Protein AF-A0AAD5Q7Q0-F1 (afdb_monomer_lite)

Secondary structure (DSSP, 8-state):
--SS----SSSSSSSSTT----TTTTSSSSSTT-------------------------PPPP---------------------------HHHHHHHHHHHHHHHHHHHHHHHHHHHHHHHHHHHHHHHHHHHHHHHHHHHHHHHHHHHHHHHHHHHHH-S-HHHHHHHHHHHHHHHHHHHHHHHHHHHTTS---------SSHHHHHHHHHHHHHHHHHHS-HHHHHHT-

Organism: Pythium insidiosum (NCBI:txid114742)

Radius of gyration: 41.26 Å; chains: 1; bounding box: 94×61×114 Å

Sequence (230 aa):
MDPFGDGASGEMDADLSNFQPQAEASSFNNDFYEVESSETQQASYDYGAPAEEPAAAAYEAPVSYEQAPAPSYAAPEPVVSMPAVEEENELTKFMRQYEAEIAQKAQEQEKVGVECKEKAKKDMDQFQTERSRKKESKQQANRVQEQATLEKLAADLESENPWERVVSLVDLEMNRKQKLAALNNKKDSKNKEPEPTKNSKKEDEEDLSRMRQLFVQLKAEPLEKTRAAA

InterPro domains:
  IPR000996 Clathrin light chain [PF01086] (21-179)
  IPR000996 Clathrin light chain [PTHR10639] (17-225)

Structure (mmCIF, N/CA/C/O backbone):
data_AF-A0AAD5Q7Q0-F1
#
_entry.id   AF-A0AAD5Q7Q0-F1
#
loop_
_atom_site.group_PDB
_atom_site.id
_atom_site.type_symbol
_atom_site.label_atom_id
_atom_site.label_alt_id
_atom_site.label_comp_id
_atom_site.label_asym_id
_atom_site.label_entity_id
_atom_site.label_seq_id
_atom_site.pdbx_PDB_ins_code
_atom_site.Cartn_x
_atom_site.Cartn_y
_atom_site.Cartn_z
_atom_site.occupancy
_atom_site.B_iso_or_equiv
_atom_site.auth_seq_id
_atom_site.auth_comp_id
_atom_site.auth_asym_id
_atom_site.auth_atom_id
_atom_site.pdbx_PDB_model_num
ATOM 1 N N . MET A 1 1 ? 8.816 -5.545 71.646 1.00 49.66 1 MET A N 1
ATOM 2 C CA . MET A 1 1 ? 9.739 -6.295 70.777 1.00 49.66 1 MET A CA 1
ATOM 3 C C . MET A 1 1 ? 8.865 -7.004 69.762 1.00 49.66 1 MET A C 1
ATOM 5 O O . MET A 1 1 ? 8.271 -8.019 70.097 1.00 49.66 1 MET A O 1
ATOM 9 N N . ASP A 1 2 ? 8.649 -6.365 68.617 1.00 58.97 2 ASP A N 1
ATOM 10 C CA . ASP A 1 2 ? 7.821 -6.882 67.525 1.00 58.97 2 ASP A CA 1
ATOM 11 C C . ASP A 1 2 ? 8.746 -7.605 66.526 1.00 58.97 2 ASP A C 1
ATOM 13 O O . ASP A 1 2 ? 9.751 -7.009 66.127 1.00 58.97 2 ASP A O 1
ATOM 17 N N . PRO A 1 3 ? 8.503 -8.887 66.191 1.00 65.00 3 PRO A N 1
ATOM 18 C CA . PRO A 1 3 ? 9.367 -9.667 65.310 1.00 65.00 3 PRO A CA 1
ATOM 19 C C . PRO A 1 3 ? 9.162 -9.409 63.806 1.00 65.00 3 PRO A C 1
ATOM 21 O O . PRO A 1 3 ? 9.839 -10.058 63.012 1.00 65.00 3 PRO A O 1
ATOM 24 N N . PHE A 1 4 ? 8.297 -8.477 63.390 1.00 55.62 4 PHE A N 1
ATOM 25 C CA . PHE A 1 4 ? 8.119 -8.121 61.972 1.00 55.62 4 PHE A CA 1
ATOM 26 C C . PHE A 1 4 ? 8.569 -6.691 61.677 1.00 55.62 4 PHE A C 1
ATOM 28 O O . PHE A 1 4 ? 7.820 -5.860 61.170 1.00 55.62 4 PHE A O 1
ATOM 35 N N . GLY A 1 5 ? 9.830 -6.430 62.024 1.00 44.25 5 GLY A N 1
ATOM 36 C CA . GLY A 1 5 ? 10.519 -5.180 61.743 1.00 44.25 5 GLY A CA 1
ATOM 37 C C . GLY A 1 5 ? 10.390 -4.737 60.286 1.00 44.25 5 GLY A C 1
ATOM 38 O O . GLY A 1 5 ? 10.693 -5.486 59.360 1.00 44.25 5 GLY A O 1
ATOM 39 N N . ASP A 1 6 ? 9.931 -3.498 60.141 1.00 52.53 6 ASP A N 1
ATOM 40 C CA . ASP A 1 6 ? 10.561 -2.426 59.370 1.00 52.53 6 ASP A CA 1
ATOM 41 C C . ASP A 1 6 ? 11.654 -2.898 58.395 1.00 52.53 6 ASP A C 1
ATOM 43 O O . ASP A 1 6 ? 12.832 -3.034 58.734 1.00 52.53 6 ASP A O 1
ATOM 47 N N . GLY A 1 7 ? 11.227 -3.191 57.170 1.00 45.91 7 GLY A N 1
ATOM 48 C CA . GLY A 1 7 ? 12.076 -3.625 56.076 1.00 45.91 7 GLY A CA 1
ATOM 49 C C . GLY A 1 7 ? 11.517 -3.117 54.757 1.00 45.91 7 GLY A C 1
ATOM 50 O O . GLY A 1 7 ? 10.672 -3.761 54.149 1.00 45.91 7 GLY A O 1
ATOM 51 N N . ALA A 1 8 ? 12.022 -1.960 54.332 1.00 46.09 8 ALA A N 1
ATOM 52 C CA . ALA A 1 8 ? 12.065 -1.504 52.944 1.00 46.09 8 ALA A CA 1
ATOM 53 C C . ALA A 1 8 ? 10.720 -1.428 52.190 1.00 46.09 8 ALA A C 1
ATOM 55 O O . ALA A 1 8 ? 10.473 -2.137 51.217 1.00 46.09 8 ALA A O 1
ATOM 56 N N . SER A 1 9 ? 9.900 -0.438 52.543 1.00 51.38 9 SER A N 1
ATOM 57 C CA . SER A 1 9 ? 9.063 0.229 51.544 1.00 51.38 9 SER A CA 1
ATOM 58 C C . SER A 1 9 ? 9.975 1.006 50.582 1.00 51.38 9 SER A C 1
ATOM 60 O O . SER A 1 9 ? 10.509 2.045 50.976 1.00 51.38 9 SER A O 1
ATOM 62 N N . GLY A 1 10 ? 10.187 0.538 49.346 1.00 47.97 10 GLY A N 1
ATOM 63 C CA . GLY A 1 10 ? 10.818 1.421 48.357 1.00 47.97 10 GLY A CA 1
ATOM 64 C C . GLY A 1 10 ? 11.321 0.881 47.021 1.00 47.97 10 GLY A C 1
ATOM 65 O O . GLY A 1 10 ? 11.704 1.714 46.209 1.00 47.97 10 GLY A O 1
ATOM 66 N N . GLU A 1 11 ? 11.354 -0.427 46.738 1.00 46.16 11 GLU A N 1
ATOM 67 C CA . GLU A 1 11 ? 12.119 -0.869 45.552 1.00 46.16 11 GLU A CA 1
ATOM 68 C C . GLU A 1 11 ? 11.600 -2.134 44.843 1.00 46.16 11 GLU A C 1
ATOM 70 O O . GLU A 1 11 ? 12.384 -2.967 44.403 1.00 46.16 11 GLU A O 1
ATOM 75 N N . MET A 1 12 ? 10.278 -2.305 44.704 1.00 48.28 12 MET A N 1
ATOM 76 C CA . MET A 1 12 ? 9.716 -3.376 43.850 1.00 48.28 12 MET A CA 1
ATOM 77 C C . MET A 1 12 ? 8.667 -2.924 42.819 1.00 48.28 12 MET A C 1
ATOM 79 O O . MET A 1 12 ? 8.168 -3.757 42.070 1.00 48.28 12 MET A O 1
ATOM 83 N N . ASP A 1 13 ? 8.376 -1.624 42.697 1.00 45.28 13 ASP A N 1
ATOM 84 C CA . ASP A 1 13 ? 7.404 -1.120 41.705 1.00 45.28 13 ASP A CA 1
ATOM 85 C C . ASP A 1 13 ? 8.035 -0.676 40.369 1.00 45.28 13 ASP A C 1
ATOM 87 O O . ASP A 1 13 ? 7.328 -0.300 39.435 1.00 45.28 13 ASP A O 1
ATOM 91 N N . ALA A 1 14 ? 9.365 -0.727 40.232 1.00 46.91 14 ALA A N 1
ATOM 92 C CA . ALA A 1 14 ? 10.049 -0.195 39.049 1.00 46.91 14 ALA A CA 1
ATOM 93 C C . ALA A 1 14 ? 10.125 -1.165 37.851 1.00 46.91 14 ALA A C 1
ATOM 95 O O . ALA A 1 14 ? 10.360 -0.705 36.735 1.00 46.91 14 ALA A O 1
ATOM 96 N N . ASP A 1 15 ? 9.899 -2.472 38.036 1.00 43.38 15 ASP A N 1
ATOM 97 C CA . ASP A 1 15 ? 10.195 -3.475 36.991 1.00 43.38 15 ASP A CA 1
ATOM 98 C C . ASP A 1 15 ? 8.955 -4.064 36.285 1.00 43.38 15 ASP A C 1
ATOM 100 O O . ASP A 1 15 ? 9.068 -4.871 35.366 1.00 43.38 15 ASP A O 1
ATOM 104 N N . LEU A 1 16 ? 7.742 -3.630 36.653 1.00 46.12 16 LEU A N 1
ATOM 105 C CA . LEU A 1 16 ? 6.501 -4.035 35.964 1.00 46.12 16 LEU A CA 1
ATOM 106 C C . LEU A 1 16 ? 6.081 -3.068 34.842 1.00 46.12 16 LEU A C 1
ATOM 108 O O . LEU A 1 16 ? 5.262 -3.425 33.997 1.00 46.12 16 LEU A O 1
ATOM 112 N N . SER A 1 17 ? 6.676 -1.872 34.781 1.00 50.94 17 SER A N 1
ATOM 113 C CA . SER A 1 17 ? 6.420 -0.872 33.727 1.00 50.94 17 SER A CA 1
ATOM 114 C C . SER A 1 17 ? 7.315 -1.023 32.490 1.00 50.94 17 SER A C 1
ATOM 116 O O . SER A 1 17 ? 7.117 -0.315 31.505 1.00 50.94 17 SER A O 1
ATOM 118 N N . ASN A 1 18 ? 8.280 -1.951 32.504 1.00 44.12 18 ASN A N 1
ATOM 119 C CA . ASN A 1 18 ? 9.174 -2.204 31.368 1.00 44.12 18 ASN A CA 1
ATOM 120 C C . ASN A 1 18 ? 8.722 -3.383 30.481 1.00 44.12 18 ASN A C 1
ATOM 122 O O . ASN A 1 18 ? 9.418 -3.758 29.537 1.00 44.12 18 ASN A O 1
ATOM 126 N N . PHE A 1 19 ? 7.534 -3.953 30.723 1.00 41.75 19 PHE A N 1
ATOM 127 C CA . PHE A 1 19 ? 6.911 -4.893 29.788 1.00 41.75 19 PHE A CA 1
ATOM 128 C C . PHE A 1 19 ? 6.240 -4.126 28.641 1.00 41.75 19 PHE A C 1
ATOM 130 O O . PHE A 1 19 ? 5.021 -4.054 28.497 1.00 41.75 19 PHE A O 1
ATOM 137 N N . GLN A 1 20 ? 7.076 -3.500 27.821 1.00 51.19 20 GLN A N 1
ATOM 138 C CA . GLN A 1 20 ? 6.680 -2.929 26.548 1.00 51.19 20 GLN A CA 1
ATOM 139 C C . GLN A 1 20 ? 6.387 -4.106 25.600 1.00 51.19 20 GLN A C 1
ATOM 141 O O . GLN A 1 20 ? 7.288 -4.921 25.380 1.00 51.19 20 GLN A O 1
ATOM 146 N N . PRO A 1 21 ? 5.175 -4.259 25.030 1.00 45.47 21 PRO A N 1
ATOM 147 C CA . PRO A 1 21 ? 4.955 -5.299 24.036 1.00 45.47 21 PRO A CA 1
ATOM 148 C C . PRO A 1 21 ? 5.892 -5.012 22.864 1.00 45.47 21 PRO A C 1
ATOM 150 O O . PRO A 1 21 ? 5.770 -3.980 22.199 1.00 45.47 21 PRO A O 1
ATOM 153 N N . GLN A 1 22 ? 6.875 -5.891 22.647 1.00 36.28 22 GLN A N 1
ATOM 154 C CA . GLN A 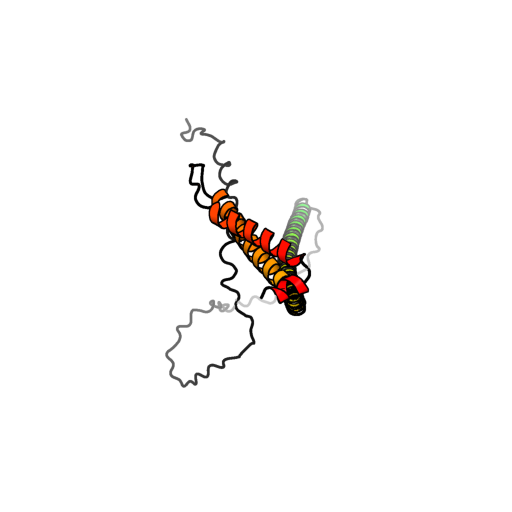1 22 ? 7.786 -5.786 21.516 1.00 36.28 22 GLN A CA 1
ATOM 155 C C . GLN A 1 22 ? 6.948 -5.663 20.241 1.00 36.28 22 GLN A C 1
ATOM 157 O O . GLN A 1 22 ? 6.238 -6.588 19.845 1.00 36.28 22 GLN A O 1
ATOM 162 N N . ALA A 1 23 ? 7.054 -4.513 19.581 1.00 45.47 23 ALA A N 1
ATOM 163 C CA . ALA A 1 23 ? 6.367 -4.181 18.337 1.00 45.47 23 ALA A CA 1
ATOM 164 C C . ALA A 1 23 ? 6.854 -5.009 17.123 1.00 45.47 23 ALA A C 1
ATOM 166 O O . ALA A 1 23 ? 6.694 -4.586 15.981 1.00 45.47 23 ALA A O 1
ATOM 167 N N . GLU A 1 24 ? 7.448 -6.184 17.343 1.00 42.41 24 GLU A N 1
ATOM 168 C CA . GLU A 1 24 ? 8.038 -7.031 16.302 1.00 42.41 24 GLU A CA 1
ATOM 169 C C . GLU A 1 24 ? 7.129 -8.192 15.860 1.00 42.41 24 GLU A C 1
ATOM 171 O O . GLU A 1 24 ? 7.414 -8.848 14.860 1.00 42.41 24 GLU A O 1
ATOM 176 N N . ALA A 1 25 ? 5.978 -8.404 16.508 1.00 44.97 25 ALA A N 1
ATOM 177 C CA . ALA A 1 25 ? 5.013 -9.425 16.077 1.00 44.97 25 ALA A CA 1
ATOM 178 C C . ALA A 1 25 ? 4.255 -9.060 14.780 1.00 44.97 25 ALA A C 1
ATOM 180 O O . ALA A 1 25 ? 3.604 -9.907 14.173 1.00 44.97 25 ALA A O 1
ATOM 181 N N . SER A 1 26 ? 4.339 -7.808 14.321 1.00 50.41 26 SER A N 1
ATOM 182 C CA . SER A 1 26 ? 3.615 -7.315 13.142 1.00 50.41 26 SER A CA 1
ATOM 183 C C . SER A 1 26 ? 4.349 -7.534 11.813 1.00 50.41 26 SER A C 1
ATOM 185 O O . SER A 1 26 ? 3.760 -7.296 10.760 1.00 50.41 26 SER A O 1
ATOM 187 N N . SER A 1 27 ? 5.605 -8.003 11.828 1.00 51.78 27 SER A N 1
ATOM 188 C CA . SER A 1 27 ? 6.417 -8.126 10.606 1.00 51.78 27 SER A CA 1
ATOM 189 C C . SER A 1 27 ? 6.599 -9.552 10.080 1.00 51.78 27 SER A C 1
ATOM 191 O O . SER A 1 27 ? 7.080 -9.693 8.960 1.00 51.78 27 SER A O 1
ATOM 193 N N . PHE A 1 28 ? 6.226 -10.602 10.828 1.00 46.88 28 PHE A N 1
ATOM 194 C CA . PHE A 1 28 ? 6.660 -11.957 10.459 1.00 46.88 28 PHE A CA 1
ATOM 195 C C . PHE A 1 28 ? 5.586 -12.991 10.092 1.00 46.88 28 PHE A C 1
ATOM 197 O O . PHE A 1 28 ? 5.990 -14.006 9.553 1.00 46.88 28 PHE A O 1
ATOM 204 N N . ASN A 1 29 ? 4.267 -12.814 10.298 1.00 45.84 29 ASN A N 1
ATOM 205 C CA . ASN A 1 29 ? 3.350 -13.959 10.064 1.00 45.84 29 ASN A CA 1
ATOM 206 C C . ASN A 1 29 ? 1.866 -13.682 9.729 1.00 45.84 29 ASN A C 1
ATOM 208 O O . ASN A 1 29 ? 1.026 -14.538 9.984 1.00 45.84 29 ASN A O 1
ATOM 212 N N . ASN A 1 30 ? 1.502 -12.551 9.114 1.00 48.69 30 ASN A N 1
ATOM 213 C CA . ASN A 1 30 ? 0.083 -12.290 8.784 1.00 48.69 30 ASN A CA 1
ATOM 214 C C . ASN A 1 30 ? -0.326 -12.513 7.316 1.00 48.69 30 ASN A C 1
ATOM 216 O O . ASN A 1 30 ? -1.483 -12.257 6.992 1.00 48.69 30 ASN A O 1
ATOM 220 N N . ASP A 1 31 ? 0.563 -13.039 6.467 1.00 48.44 31 ASP A N 1
ATOM 221 C CA . ASP A 1 31 ? 0.221 -13.473 5.096 1.00 48.44 31 ASP A CA 1
ATOM 222 C C . ASP A 1 31 ? -0.079 -14.989 5.004 1.00 48.44 31 ASP A C 1
ATOM 224 O O . ASP A 1 31 ? -0.471 -15.475 3.951 1.00 48.44 31 ASP A O 1
ATOM 228 N N . PHE A 1 32 ? 0.066 -15.760 6.094 1.00 48.09 32 PHE A N 1
ATOM 229 C CA . PHE A 1 32 ? -0.211 -17.210 6.094 1.00 48.09 32 PHE A CA 1
ATOM 230 C C . PHE A 1 32 ? -1.704 -17.555 6.280 1.00 48.09 32 PHE A C 1
ATOM 232 O O . PHE A 1 32 ? -2.119 -18.671 5.990 1.00 48.09 32 PHE A O 1
ATOM 239 N N . TYR A 1 33 ? -2.522 -16.602 6.738 1.00 43.28 33 TYR A N 1
ATOM 240 C CA . TYR A 1 33 ? -3.960 -16.786 6.985 1.00 43.28 33 TYR A CA 1
ATOM 241 C C . TYR A 1 33 ? -4.840 -15.857 6.124 1.00 43.28 33 TYR A C 1
ATOM 243 O O . TYR A 1 33 ? -5.906 -15.426 6.560 1.00 43.28 33 TYR A O 1
ATOM 251 N N . GLU A 1 34 ? -4.446 -15.554 4.880 1.00 49.50 34 GLU A N 1
ATOM 252 C CA . GLU A 1 34 ? -5.441 -15.173 3.861 1.00 49.50 34 GLU A CA 1
ATOM 253 C C . GLU A 1 34 ? -6.209 -16.451 3.465 1.00 49.50 34 GLU A C 1
ATOM 255 O O . GLU A 1 34 ? -5.925 -17.092 2.458 1.00 49.50 34 GLU A O 1
ATOM 260 N N . VAL A 1 35 ? -7.181 -16.858 4.294 1.00 46.09 35 VAL A N 1
ATOM 261 C CA . VAL A 1 35 ? -8.282 -17.700 3.811 1.00 46.09 35 VAL A CA 1
ATOM 262 C C . VAL A 1 35 ? -9.038 -16.838 2.812 1.00 46.09 35 VAL A C 1
ATOM 264 O O . VAL A 1 35 ? -9.745 -15.899 3.184 1.00 46.09 35 VAL A O 1
ATOM 267 N N . GLU A 1 36 ? -8.821 -17.126 1.531 1.00 39.69 36 GLU A N 1
ATOM 268 C CA . GLU A 1 36 ? -9.661 -16.650 0.447 1.00 39.69 36 GLU A CA 1
ATOM 269 C C . GLU A 1 36 ? -11.118 -16.886 0.845 1.00 39.69 36 GLU A C 1
ATOM 271 O O . GLU A 1 36 ? -11.577 -18.018 0.975 1.00 39.69 36 GLU A O 1
ATOM 276 N N . SER A 1 37 ? -11.857 -15.800 1.067 1.00 47.00 37 SER A N 1
ATOM 277 C CA . SER A 1 37 ? -13.316 -15.839 1.097 1.00 47.00 37 SER A CA 1
ATOM 278 C C . SER A 1 37 ? -13.807 -16.008 -0.339 1.00 47.00 37 SER A C 1
ATOM 280 O O . SER A 1 37 ? -14.378 -15.094 -0.928 1.00 47.00 37 SER A O 1
ATOM 282 N N . SER A 1 38 ? -13.508 -17.162 -0.931 1.00 37.44 38 SER A N 1
ATOM 283 C CA . SER A 1 38 ? -14.210 -17.660 -2.096 1.00 37.44 38 SER A CA 1
ATOM 284 C C . SER A 1 38 ? -15.437 -18.412 -1.589 1.00 37.44 38 SER A C 1
ATOM 286 O O . SER A 1 38 ? -15.348 -19.364 -0.826 1.00 37.44 38 SER A O 1
ATOM 288 N N . GLU A 1 39 ? -16.592 -17.873 -1.962 1.00 38.19 39 GLU A N 1
ATOM 289 C CA . GLU A 1 39 ? -17.802 -18.611 -2.307 1.00 38.19 39 GLU A CA 1
ATOM 290 C C . GLU A 1 39 ? -18.273 -19.700 -1.329 1.00 38.19 39 GLU A C 1
ATOM 292 O O . GLU A 1 39 ? -17.722 -20.791 -1.219 1.00 38.19 39 GLU A O 1
ATOM 297 N N . THR A 1 40 ? -19.392 -19.418 -0.664 1.00 44.78 40 THR A N 1
ATOM 298 C CA . THR A 1 40 ? -20.174 -20.355 0.144 1.00 44.78 40 THR A CA 1
ATOM 299 C C . THR A 1 40 ? -20.633 -21.560 -0.693 1.00 44.78 40 THR A C 1
ATOM 301 O O . THR A 1 40 ? -21.777 -21.628 -1.132 1.00 44.78 40 THR A O 1
ATOM 304 N N . GLN A 1 41 ? -19.758 -22.541 -0.903 1.00 38.38 41 GLN A N 1
ATOM 305 C CA . GLN A 1 41 ? -20.146 -23.878 -1.330 1.00 38.38 41 GLN A CA 1
ATOM 306 C C . GLN A 1 41 ? -20.595 -24.642 -0.088 1.00 38.38 41 GLN A C 1
ATOM 308 O O . GLN A 1 41 ? -19.798 -25.169 0.686 1.0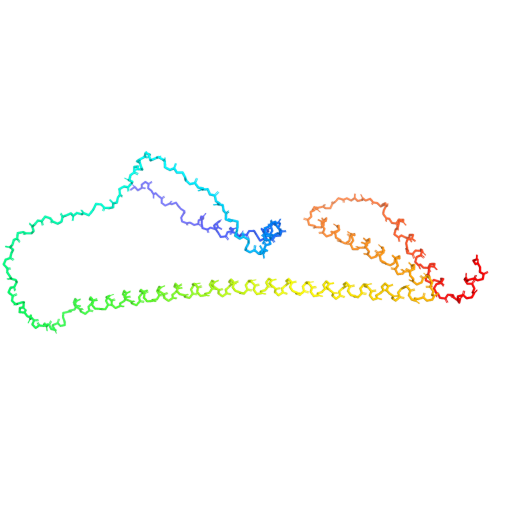0 38.38 41 GLN A O 1
ATOM 313 N N . GLN A 1 42 ? -21.911 -24.659 0.119 1.00 40.12 42 GLN A N 1
ATOM 314 C CA . GLN A 1 42 ? -22.577 -25.616 0.992 1.00 40.12 42 GLN A CA 1
ATOM 315 C C . GLN A 1 42 ? -22.253 -27.035 0.504 1.00 40.12 42 GLN A C 1
ATOM 317 O O . GLN A 1 42 ? -22.937 -27.582 -0.357 1.00 40.12 42 GLN A O 1
ATOM 322 N N . ALA A 1 43 ? -21.209 -27.644 1.059 1.00 35.97 43 ALA A N 1
ATOM 323 C CA . ALA A 1 43 ? -21.035 -29.085 1.011 1.00 35.97 43 ALA A CA 1
ATOM 324 C C . ALA A 1 43 ? -22.043 -29.702 1.992 1.00 35.97 43 ALA A C 1
ATOM 326 O O . ALA A 1 43 ? -21.835 -29.722 3.205 1.00 35.97 43 ALA A O 1
ATOM 327 N N . SER A 1 44 ? -23.183 -30.140 1.459 1.00 40.97 44 SER A N 1
ATOM 328 C CA . SER A 1 44 ? -24.149 -30.977 2.161 1.00 40.97 44 SER A CA 1
ATOM 329 C C . SER A 1 44 ? -23.540 -32.362 2.381 1.00 40.97 44 SER A C 1
ATOM 331 O O . SER A 1 44 ? -23.478 -33.174 1.456 1.00 40.97 44 SER A O 1
ATOM 333 N N . TYR A 1 45 ? -23.079 -32.634 3.597 1.00 35.97 45 TYR A N 1
ATOM 334 C CA . TYR A 1 45 ? -22.719 -33.987 4.002 1.00 35.97 45 TYR A CA 1
ATOM 335 C C . TYR A 1 45 ? -23.997 -34.730 4.390 1.00 35.97 45 TYR A C 1
ATOM 337 O O . TYR A 1 45 ? -24.553 -34.542 5.469 1.00 35.97 45 TYR A O 1
ATOM 345 N N . ASP A 1 46 ? -24.470 -35.529 3.441 1.00 43.88 46 ASP A N 1
ATOM 346 C CA . ASP A 1 46 ? -25.468 -36.574 3.610 1.00 43.88 46 ASP A CA 1
ATOM 347 C C . ASP A 1 46 ? -24.839 -37.734 4.399 1.00 43.88 46 ASP A C 1
ATOM 349 O O . ASP A 1 46 ? -23.955 -38.434 3.904 1.00 43.88 46 ASP A O 1
ATOM 353 N N . TYR A 1 47 ? -25.256 -37.900 5.654 1.00 36.91 47 TYR A N 1
ATOM 354 C CA . TYR A 1 47 ? -25.051 -39.133 6.411 1.00 36.91 47 TYR A CA 1
ATOM 355 C C . TYR A 1 47 ? -26.415 -39.582 6.930 1.00 36.91 47 TYR A C 1
ATOM 357 O O . TYR A 1 47 ? -26.890 -39.151 7.982 1.00 36.91 47 TYR A O 1
ATOM 365 N N . GLY A 1 48 ? -27.073 -40.420 6.130 1.00 36.19 48 GLY A N 1
ATOM 366 C CA . GLY A 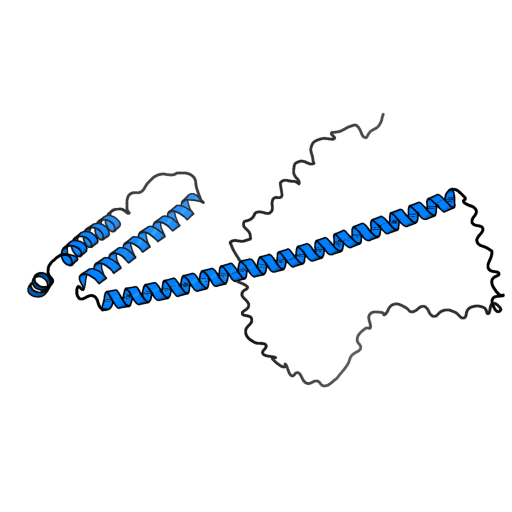1 48 ? -28.295 -41.113 6.503 1.00 36.19 48 GLY A CA 1
ATOM 367 C C . GLY A 1 48 ? -28.076 -42.030 7.709 1.00 36.19 48 GLY A C 1
ATOM 368 O O . GLY A 1 48 ? -27.183 -42.876 7.722 1.00 36.19 48 GLY A O 1
ATOM 369 N N . ALA A 1 49 ? -28.931 -41.857 8.715 1.00 41.44 49 ALA A N 1
ATOM 370 C CA . ALA A 1 49 ? -29.171 -42.819 9.786 1.00 41.44 49 ALA A CA 1
ATOM 371 C C . ALA A 1 49 ? -29.824 -44.110 9.224 1.00 41.44 49 ALA A C 1
ATOM 373 O O . ALA A 1 49 ? -30.432 -44.065 8.149 1.00 41.44 49 ALA A O 1
ATOM 374 N N . PRO A 1 50 ? -29.760 -45.250 9.945 1.00 42.25 50 PRO A N 1
ATOM 375 C CA . PRO A 1 50 ? -30.737 -45.441 11.020 1.00 42.25 50 PRO A CA 1
ATOM 376 C C . PRO A 1 50 ? -30.190 -46.091 12.311 1.00 42.25 50 PRO A C 1
ATOM 378 O O . PRO A 1 50 ? -29.438 -47.056 12.277 1.00 42.25 50 PRO A O 1
ATOM 381 N N . ALA A 1 51 ? -30.651 -45.525 13.431 1.00 47.06 51 ALA A N 1
ATOM 382 C CA . ALA A 1 51 ? -31.035 -46.136 14.710 1.00 47.06 51 ALA A CA 1
ATOM 383 C C . ALA A 1 51 ? -30.294 -47.383 15.244 1.00 47.06 51 ALA A C 1
ATOM 385 O O . ALA A 1 51 ? -30.517 -48.490 14.769 1.00 47.06 51 ALA A O 1
ATOM 386 N N . GLU A 1 52 ? -29.603 -47.213 16.377 1.00 42.50 52 GLU A N 1
ATOM 387 C CA . GLU A 1 52 ? -29.983 -47.859 17.648 1.00 42.50 52 GLU A CA 1
ATOM 388 C C . GLU A 1 52 ? -29.309 -47.135 18.831 1.00 42.50 52 GLU A C 1
ATOM 390 O O . GLU A 1 52 ? -28.096 -46.932 18.863 1.00 42.50 52 GLU A O 1
ATOM 395 N N . GLU A 1 53 ? -30.130 -46.673 19.775 1.00 51.41 53 GLU A N 1
ATOM 396 C CA . GLU A 1 53 ? -29.726 -45.962 20.990 1.00 51.41 53 GLU A CA 1
ATOM 397 C C . GLU A 1 53 ? -29.061 -46.905 22.006 1.00 51.41 53 GLU A C 1
ATOM 399 O O . GLU A 1 53 ? -29.549 -48.009 22.252 1.00 51.41 53 GLU A O 1
ATOM 404 N N . PRO A 1 54 ? -28.023 -46.424 22.708 1.00 42.78 54 PRO A N 1
ATOM 405 C CA . PRO A 1 54 ? -28.043 -46.568 24.159 1.00 42.78 54 PRO A CA 1
ATOM 406 C C . PRO A 1 54 ? -27.902 -45.211 24.861 1.00 42.78 54 PRO A C 1
ATOM 408 O O . PRO A 1 54 ? -26.869 -44.550 24.792 1.00 42.78 54 PRO A O 1
ATOM 411 N N . ALA A 1 55 ? -28.990 -44.838 25.540 1.00 43.28 55 ALA A N 1
ATOM 412 C CA . ALA A 1 55 ? -29.097 -43.978 26.719 1.00 43.28 55 ALA A CA 1
ATOM 413 C C . ALA A 1 55 ? -27.926 -43.010 26.985 1.00 43.28 55 ALA A C 1
ATOM 415 O O . ALA A 1 55 ? -26.953 -43.338 27.667 1.00 43.28 55 ALA A O 1
ATOM 416 N N . ALA A 1 56 ? -28.091 -41.765 26.537 1.00 42.31 56 ALA A N 1
ATOM 417 C CA . ALA A 1 56 ? -27.329 -40.646 27.065 1.00 42.31 56 ALA A CA 1
ATOM 418 C C . ALA A 1 56 ? -27.611 -40.508 28.571 1.00 42.31 56 ALA A C 1
ATOM 420 O O . ALA A 1 56 ? -28.752 -40.302 28.989 1.00 42.31 56 ALA A O 1
ATOM 421 N N . ALA A 1 57 ? -26.558 -40.609 29.383 1.00 45.97 57 ALA A N 1
ATOM 422 C CA . ALA A 1 57 ? -26.576 -40.144 30.758 1.00 45.97 57 ALA A CA 1
ATOM 423 C C . ALA A 1 57 ? -26.878 -38.639 30.738 1.00 45.97 57 ALA A C 1
ATOM 425 O O . ALA A 1 57 ? -26.035 -37.818 30.373 1.00 45.97 57 ALA A O 1
ATOM 426 N N . ALA A 1 58 ? -28.124 -38.308 31.068 1.00 44.31 58 ALA A N 1
ATOM 427 C CA . ALA A 1 58 ? -28.597 -36.955 31.270 1.00 44.31 58 ALA A CA 1
ATOM 428 C C . ALA A 1 58 ? -27.789 -36.324 32.410 1.00 44.31 58 ALA A C 1
ATOM 430 O O . ALA A 1 58 ? -27.987 -36.652 33.579 1.00 44.31 58 ALA A O 1
ATOM 431 N N . TYR A 1 59 ? -26.852 -35.445 32.061 1.00 52.06 59 TYR A N 1
ATOM 432 C CA . TYR A 1 59 ? -26.262 -34.532 33.029 1.00 52.06 59 TYR A CA 1
ATOM 433 C C . TYR A 1 59 ? -27.378 -33.623 33.548 1.00 52.06 59 TYR A C 1
ATOM 435 O O . TYR A 1 59 ? -28.151 -33.052 32.778 1.00 52.06 59 TYR A O 1
ATOM 443 N N . GLU A 1 60 ? -27.489 -33.594 34.868 1.00 50.22 60 GLU A N 1
ATOM 444 C CA . GLU A 1 60 ? -28.644 -33.144 35.629 1.00 50.22 60 GLU A CA 1
ATOM 445 C C . GLU A 1 60 ? -29.039 -31.693 35.316 1.00 50.22 60 GLU A C 1
ATOM 447 O O . GLU A 1 60 ? -28.254 -30.753 35.447 1.00 50.22 60 GLU A O 1
ATOM 452 N N . ALA A 1 61 ? -30.301 -31.519 34.919 1.00 53.81 61 ALA A N 1
ATOM 453 C CA . ALA A 1 61 ? -30.985 -30.236 34.960 1.00 53.81 61 ALA A CA 1
ATOM 454 C C . ALA A 1 61 ? -31.017 -29.713 36.412 1.00 53.81 61 ALA A C 1
ATOM 456 O O . ALA A 1 61 ? -31.087 -30.521 37.342 1.00 53.81 61 ALA A O 1
ATOM 457 N N . PRO A 1 62 ? -30.999 -28.385 36.641 1.00 59.16 62 PRO A N 1
ATOM 458 C CA . PRO A 1 62 ? -31.128 -27.839 37.984 1.00 59.16 62 PRO A CA 1
ATOM 459 C C . PRO A 1 62 ? -32.425 -28.350 38.612 1.00 59.16 62 PRO A C 1
ATOM 461 O O . PRO A 1 62 ? -33.512 -28.151 38.066 1.00 59.16 62 PRO A O 1
ATOM 464 N N . VAL A 1 63 ? -32.285 -29.030 39.749 1.00 54.41 63 VAL A N 1
ATOM 465 C CA . VAL A 1 63 ? -33.380 -29.493 40.601 1.00 54.41 63 VAL A CA 1
ATOM 466 C C . VAL A 1 63 ? -34.356 -28.338 40.820 1.00 54.41 63 VAL A C 1
ATOM 468 O O . VAL A 1 63 ? -34.060 -27.374 41.524 1.00 54.41 63 VAL A O 1
ATOM 471 N N . SER A 1 64 ? -35.516 -28.436 40.175 1.00 57.00 64 SER A N 1
ATOM 472 C CA . SER A 1 64 ? -36.692 -27.648 40.502 1.00 57.00 64 SER A CA 1
ATOM 473 C C . SER A 1 64 ? -37.198 -28.180 41.834 1.00 57.00 64 SER A C 1
ATOM 475 O O . SER A 1 64 ? -37.690 -29.303 41.924 1.00 57.00 64 SER A O 1
ATOM 477 N N . TYR A 1 65 ? -36.982 -27.415 42.897 1.00 54.25 65 TYR A N 1
ATOM 478 C CA . TYR A 1 65 ? -37.535 -27.719 44.207 1.00 54.25 65 TYR A CA 1
ATOM 479 C C . TYR A 1 65 ? -39.052 -27.584 44.092 1.00 54.25 65 TYR A C 1
ATOM 481 O O . TYR A 1 65 ? -39.580 -26.474 43.994 1.00 54.25 65 TYR A O 1
ATOM 489 N N . GLU A 1 66 ? -39.746 -28.720 44.072 1.00 53.62 66 GLU A N 1
ATOM 490 C CA . GLU A 1 66 ? -41.180 -28.760 44.298 1.00 53.62 66 GLU A CA 1
ATOM 491 C C . GLU A 1 66 ? -41.465 -28.085 45.639 1.00 53.62 66 GLU A C 1
ATOM 493 O O . GLU A 1 66 ? -41.013 -28.495 46.711 1.00 53.62 66 GLU A O 1
ATOM 498 N N . GLN A 1 67 ? -42.195 -26.985 45.548 1.00 55.81 67 GLN A N 1
ATOM 499 C CA . GLN A 1 67 ? -42.733 -26.265 46.677 1.00 55.81 67 GLN A CA 1
ATOM 500 C C . GLN A 1 67 ? -43.677 -27.209 47.430 1.00 55.81 67 GLN A C 1
ATOM 502 O O . GLN A 1 67 ? -44.744 -27.562 46.929 1.00 55.81 67 GLN A O 1
ATOM 507 N N . ALA A 1 68 ? -43.272 -27.637 48.630 1.00 59.34 68 ALA A N 1
ATOM 508 C CA . ALA A 1 68 ? -44.147 -28.349 49.556 1.00 59.34 68 ALA A CA 1
ATOM 509 C C . ALA A 1 68 ? -45.477 -27.580 49.702 1.00 59.34 68 ALA A C 1
ATOM 511 O O . ALA A 1 68 ? -45.452 -26.343 49.684 1.00 59.34 68 ALA A O 1
ATOM 512 N N . PRO A 1 69 ? -46.631 -28.264 49.849 1.00 53.28 69 PRO A N 1
ATOM 513 C CA . PRO A 1 69 ? -47.907 -27.584 50.017 1.00 53.28 69 PRO A CA 1
ATOM 514 C C . PRO A 1 69 ? -47.801 -26.652 51.223 1.00 53.28 69 PRO A C 1
ATOM 516 O O . PRO A 1 69 ? -47.621 -27.094 52.359 1.00 53.28 69 PRO A O 1
ATOM 519 N N . ALA A 1 70 ? -47.853 -25.349 50.950 1.00 59.09 70 ALA A N 1
ATOM 520 C CA . ALA A 1 70 ? -47.847 -24.338 51.987 1.00 59.09 70 ALA A CA 1
ATOM 521 C C . ALA A 1 70 ? -49.018 -24.624 52.945 1.00 59.09 70 ALA A C 1
ATOM 523 O O . ALA A 1 70 ? -50.119 -24.933 52.472 1.00 59.09 70 ALA A O 1
ATOM 524 N N . PRO A 1 71 ? -48.829 -24.532 54.275 1.00 52.69 71 PRO A N 1
ATOM 525 C CA . PRO A 1 71 ? -49.964 -24.505 55.182 1.00 52.69 71 PRO A CA 1
ATOM 526 C C . PRO A 1 71 ? -50.902 -23.389 54.720 1.00 52.69 71 PRO A C 1
ATOM 528 O O . PRO A 1 71 ? -50.468 -22.260 54.487 1.00 52.69 71 PRO A O 1
ATOM 531 N N . SER A 1 72 ? -52.176 -23.735 54.533 1.00 53.69 72 SER A N 1
ATOM 532 C CA . SER A 1 72 ? -53.246 -22.793 54.225 1.00 53.69 72 SER A CA 1
ATOM 533 C C . SER A 1 72 ? -53.325 -21.768 55.355 1.00 53.69 72 SER A C 1
ATOM 535 O O . SER A 1 72 ? -53.978 -21.982 56.374 1.00 53.69 72 SER A O 1
ATOM 537 N N . TYR A 1 73 ? -52.601 -20.665 55.194 1.00 53.22 73 TYR A N 1
ATOM 538 C CA . TYR A 1 73 ? -52.851 -19.455 55.945 1.00 53.22 73 TYR A CA 1
ATOM 539 C C . TYR A 1 73 ? -54.027 -18.759 55.278 1.00 53.22 73 TYR A C 1
ATOM 541 O O . TYR A 1 73 ? -54.060 -18.562 54.061 1.00 53.22 73 TYR A O 1
ATOM 549 N N . ALA A 1 74 ? -55.025 -18.482 56.107 1.00 56.12 74 ALA A N 1
ATOM 550 C CA . ALA A 1 74 ? -56.226 -17.751 55.767 1.00 56.12 74 ALA A CA 1
ATOM 551 C C . ALA A 1 74 ? -55.908 -16.476 54.970 1.00 56.12 74 ALA A C 1
ATOM 553 O O . ALA A 1 74 ? -54.838 -15.885 55.114 1.00 56.12 74 ALA A O 1
ATOM 554 N N . ALA A 1 75 ? -56.869 -16.091 54.129 1.00 58.69 75 ALA A N 1
ATOM 555 C CA . ALA A 1 75 ? -56.843 -14.913 53.273 1.00 58.69 75 ALA A CA 1
ATOM 556 C C . ALA A 1 75 ? -56.162 -13.704 53.948 1.00 58.69 75 ALA A C 1
ATOM 558 O O . ALA A 1 75 ? -56.497 -13.399 55.096 1.00 58.69 75 ALA A O 1
ATOM 559 N N . PRO A 1 76 ? -55.240 -13.002 53.263 1.00 53.88 76 PRO A N 1
ATOM 560 C CA . PRO A 1 76 ? -54.648 -11.800 53.820 1.00 53.88 76 PRO A CA 1
ATOM 561 C C . PRO A 1 76 ? -55.750 -10.751 53.973 1.00 53.88 76 PRO A C 1
ATOM 563 O O . PRO A 1 76 ? -56.392 -10.350 53.000 1.00 53.88 76 PRO A O 1
ATOM 566 N N . GLU A 1 77 ? -55.986 -10.336 55.214 1.00 60.94 77 GLU A N 1
ATOM 567 C CA . GLU A 1 77 ? -56.775 -9.149 55.517 1.00 60.94 77 GLU A CA 1
ATOM 568 C C . GLU A 1 77 ? -56.231 -7.944 54.728 1.00 60.94 77 GLU A C 1
ATOM 570 O O . GLU A 1 77 ? -55.029 -7.892 54.435 1.00 60.94 77 GLU A O 1
ATOM 575 N N . PRO A 1 78 ? -57.091 -6.981 54.344 1.00 56.31 78 PRO A N 1
ATOM 576 C CA . PRO A 1 78 ? -56.659 -5.815 53.590 1.00 56.31 78 PRO A CA 1
ATOM 577 C C . PRO A 1 78 ? -55.572 -5.091 54.380 1.00 56.31 78 PRO A C 1
ATOM 579 O O . PRO A 1 78 ? -55.827 -4.560 55.461 1.00 56.31 78 PRO A O 1
ATOM 582 N N . VAL A 1 79 ? -54.353 -5.086 53.835 1.00 54.81 79 VAL A N 1
ATOM 583 C CA . VAL A 1 79 ? -53.239 -4.313 54.375 1.00 54.81 79 VAL A CA 1
ATOM 584 C C . VAL A 1 79 ? -53.689 -2.862 54.464 1.00 54.81 79 VAL A C 1
ATOM 586 O O . VAL A 1 79 ? -53.875 -2.173 53.461 1.00 54.81 79 VAL A O 1
ATOM 589 N N . VAL A 1 80 ? -53.933 -2.414 55.693 1.00 49.66 80 VAL A N 1
ATOM 590 C CA . VAL A 1 80 ? -54.116 -1.006 56.007 1.00 49.66 80 VAL A CA 1
ATOM 591 C C . VAL A 1 80 ? -52.854 -0.320 55.510 1.00 49.66 80 VAL A C 1
ATOM 593 O O . VAL A 1 80 ? -51.771 -0.522 56.056 1.00 49.66 80 VAL A O 1
ATOM 596 N N . SER A 1 81 ? -53.002 0.439 54.424 1.00 54.38 81 SER A N 1
ATOM 597 C CA . SER A 1 81 ? -52.013 1.392 53.945 1.00 54.38 81 SER A CA 1
ATOM 598 C C . SER A 1 81 ? -51.705 2.324 55.107 1.00 54.38 81 SER A C 1
ATOM 600 O O . SER A 1 81 ? -52.448 3.277 55.352 1.00 54.38 81 SER A O 1
ATOM 602 N N . MET A 1 82 ? -50.645 2.026 55.860 1.00 43.50 82 MET A N 1
ATOM 603 C CA . MET A 1 82 ? -50.126 2.977 56.824 1.00 43.50 82 MET A CA 1
ATOM 604 C C . MET A 1 82 ? -49.795 4.250 56.043 1.00 43.50 82 MET A C 1
ATOM 606 O O . MET A 1 82 ? -49.113 4.158 55.018 1.00 43.50 82 MET A O 1
ATOM 610 N N . PRO A 1 83 ? -50.310 5.421 56.455 1.00 52.03 83 PRO A N 1
ATOM 611 C CA . PRO A 1 83 ? -49.882 6.670 55.855 1.00 52.03 83 PRO A CA 1
ATOM 612 C C . PRO A 1 83 ? -48.364 6.723 56.000 1.00 52.03 83 PRO A C 1
ATOM 614 O O . PRO A 1 83 ? -47.850 6.496 57.096 1.00 52.03 83 PRO A O 1
ATOM 617 N N . ALA A 1 84 ? -47.662 6.938 54.886 1.00 58.88 84 ALA A N 1
ATOM 618 C CA . ALA A 1 84 ? -46.237 7.201 54.893 1.00 58.88 84 ALA A CA 1
ATOM 619 C C . ALA A 1 84 ? -46.019 8.368 55.854 1.00 58.88 84 ALA A C 1
ATOM 621 O O . ALA A 1 84 ? -46.355 9.511 55.552 1.00 58.88 84 ALA A O 1
ATOM 622 N N . VAL A 1 85 ? -45.554 8.055 57.059 1.00 49.84 85 VAL A N 1
ATOM 623 C CA . VAL A 1 85 ? -45.108 9.062 58.000 1.00 49.84 85 VAL A CA 1
ATOM 624 C C . VAL A 1 85 ? -43.830 9.591 57.367 1.00 49.84 85 VAL A C 1
ATOM 626 O O . VAL A 1 85 ? -42.759 9.004 57.502 1.00 49.84 85 VAL A O 1
ATOM 629 N N . GLU A 1 86 ? -43.976 10.660 56.585 1.00 58.00 86 GLU A N 1
ATOM 630 C CA . GLU A 1 86 ? -42.906 11.514 56.069 1.00 58.00 86 GLU A CA 1
ATOM 631 C C . GLU A 1 86 ? -42.216 12.245 57.233 1.00 58.00 86 GLU A C 1
ATOM 633 O O . GLU A 1 86 ? -41.979 13.449 57.200 1.00 58.00 86 GLU A O 1
ATOM 638 N N . GLU A 1 87 ? -41.895 11.525 58.307 1.00 56.91 87 GLU A N 1
ATOM 639 C CA . GLU A 1 87 ? -40.981 12.021 59.312 1.00 56.91 87 GLU A CA 1
ATOM 640 C C . GLU A 1 87 ? -39.594 11.900 58.707 1.00 56.91 87 GLU A C 1
ATOM 642 O O . GLU A 1 87 ? -39.031 10.818 58.526 1.00 56.91 87 GLU A O 1
ATOM 647 N N . GLU A 1 88 ? -39.083 13.065 58.336 1.00 58.53 88 GLU A N 1
ATOM 648 C CA . GLU A 1 88 ? -37.712 13.372 57.975 1.00 58.53 88 GLU A CA 1
ATOM 649 C C . GLU A 1 88 ? -36.716 12.984 59.084 1.00 58.53 88 GLU A C 1
ATOM 651 O O . GLU A 1 88 ? -35.974 13.813 59.607 1.00 58.53 88 GLU A O 1
ATOM 656 N N . ASN A 1 89 ? -36.669 11.705 59.441 1.00 75.69 89 ASN A N 1
ATOM 657 C CA . ASN A 1 89 ? -35.620 11.141 60.259 1.00 75.69 89 ASN A CA 1
ATOM 658 C C . ASN A 1 89 ? -34.308 11.212 59.463 1.00 75.69 89 ASN A C 1
ATOM 660 O O . ASN A 1 89 ? -34.275 10.900 58.266 1.00 75.69 89 ASN A O 1
ATOM 664 N N . GLU A 1 90 ? -33.223 11.627 60.114 1.00 82.31 90 GLU A N 1
ATOM 665 C CA . GLU A 1 90 ? -31.911 11.809 59.478 1.00 82.31 90 GLU A CA 1
ATOM 666 C C . GLU A 1 90 ? -31.437 10.531 58.774 1.00 82.31 90 GLU A C 1
ATOM 668 O O . GLU A 1 90 ? -30.856 10.594 57.691 1.00 82.31 90 GLU A O 1
ATOM 673 N N . LEU A 1 91 ? -31.792 9.365 59.325 1.00 84.44 91 LEU A N 1
ATOM 674 C CA . LEU A 1 91 ? -31.516 8.067 58.716 1.00 84.44 91 LEU A CA 1
ATOM 675 C C . LEU A 1 91 ? -32.212 7.890 57.357 1.00 84.44 91 LEU A C 1
ATOM 677 O O . LEU A 1 91 ? -31.595 7.403 56.415 1.00 84.44 91 LEU A O 1
ATOM 681 N N . THR A 1 92 ? -33.468 8.320 57.216 1.00 84.25 92 THR A N 1
ATOM 682 C CA . THR A 1 92 ? -34.222 8.221 55.954 1.00 84.25 92 THR A CA 1
ATOM 683 C C . THR A 1 92 ? -33.629 9.137 54.881 1.00 84.25 92 THR A C 1
ATOM 685 O O . THR A 1 92 ? -33.535 8.751 53.715 1.00 84.25 92 THR A O 1
ATOM 688 N N . LYS A 1 93 ? -33.175 10.341 55.262 1.00 87.25 93 LYS A N 1
ATOM 689 C CA . LYS A 1 93 ? -32.466 11.255 54.348 1.00 87.25 93 LYS A CA 1
ATOM 690 C C . LYS A 1 93 ? -31.129 10.667 53.899 1.00 87.25 93 LYS A C 1
ATOM 692 O O . LYS A 1 93 ? -30.837 10.695 52.706 1.00 87.25 93 LYS A O 1
ATOM 697 N N . PHE A 1 94 ? -30.362 10.103 54.834 1.00 91.06 94 PHE A N 1
ATOM 698 C CA . PHE A 1 94 ? -29.088 9.446 54.549 1.00 91.06 94 PHE A CA 1
ATOM 699 C C . PHE A 1 94 ? -29.259 8.245 53.611 1.00 91.06 94 PHE A C 1
ATOM 701 O O . PHE A 1 94 ? -28.558 8.157 52.608 1.00 91.06 94 PHE A O 1
ATOM 708 N N . MET A 1 95 ? -30.231 7.366 53.874 1.00 91.94 95 MET A N 1
ATOM 709 C CA . MET A 1 95 ? -30.508 6.203 53.019 1.00 91.94 95 MET A CA 1
ATOM 710 C C . MET A 1 95 ? -30.888 6.627 51.597 1.00 91.94 95 MET A C 1
ATOM 712 O O . MET A 1 95 ? -30.320 6.114 50.637 1.00 91.94 95 MET A O 1
ATOM 716 N N . ARG A 1 96 ? -31.753 7.640 51.445 1.00 89.62 96 ARG A N 1
ATOM 717 C CA . ARG A 1 96 ? -32.120 8.180 50.125 1.00 89.62 96 ARG A CA 1
ATOM 718 C C . ARG A 1 96 ? -30.915 8.758 49.374 1.00 89.62 96 ARG A C 1
ATOM 720 O O . ARG A 1 96 ? -30.792 8.560 48.169 1.00 89.62 96 ARG A O 1
ATOM 727 N N . GLN A 1 97 ? -30.041 9.495 50.061 1.00 92.00 97 GLN A N 1
ATOM 728 C CA . GLN A 1 97 ? -28.822 10.047 49.456 1.00 92.00 97 GLN A CA 1
ATOM 729 C C . GLN A 1 97 ? -27.844 8.941 49.047 1.00 92.00 97 GLN A C 1
ATOM 731 O O . GLN A 1 97 ? -27.285 8.993 47.955 1.00 92.00 97 GLN A O 1
ATOM 736 N N . TYR A 1 98 ? -27.683 7.924 49.890 1.00 94.38 98 TYR A N 1
ATOM 737 C CA . TYR A 1 98 ? -26.815 6.784 49.626 1.00 94.38 98 TYR A CA 1
ATOM 738 C C . TYR A 1 98 ? -27.300 5.946 48.433 1.00 94.38 98 TYR A C 1
ATOM 740 O O . TYR A 1 98 ? -26.515 5.616 47.546 1.00 94.38 98 TYR A O 1
ATOM 748 N N . GLU A 1 99 ? -28.603 5.666 48.353 1.00 94.62 99 GLU A N 1
ATOM 749 C CA . GLU A 1 99 ? -29.215 5.000 47.198 1.00 94.62 99 GLU A CA 1
ATOM 750 C C . GLU A 1 99 ? -29.029 5.810 45.908 1.00 94.62 99 GLU A C 1
ATOM 752 O O . GLU A 1 99 ? -28.689 5.246 44.865 1.00 94.62 99 GLU A O 1
ATOM 757 N N . ALA A 1 100 ? -29.190 7.137 45.977 1.00 94.44 100 ALA A N 1
ATOM 758 C CA . ALA A 1 100 ? -28.942 8.020 44.841 1.00 94.44 100 ALA A CA 1
ATOM 759 C C . ALA A 1 100 ? -27.469 7.985 44.391 1.00 94.44 100 ALA A C 1
ATOM 761 O O . ALA A 1 100 ? -27.201 7.939 43.190 1.00 94.44 100 ALA A O 1
ATOM 762 N N . GLU A 1 101 ? -26.515 7.947 45.327 1.00 94.50 101 GLU A N 1
ATOM 763 C CA . GLU A 1 101 ? -25.085 7.842 45.015 1.00 94.50 101 GLU A CA 1
ATOM 764 C C . GLU A 1 101 ? -24.732 6.490 44.370 1.00 94.50 101 GLU A C 1
ATOM 766 O O . GLU A 1 101 ? -23.965 6.441 43.404 1.00 94.50 101 GLU A O 1
ATOM 771 N N . ILE A 1 102 ? -25.322 5.387 44.848 1.00 95.19 102 ILE A N 1
ATOM 772 C CA . ILE A 1 102 ? -25.164 4.062 44.225 1.00 95.19 102 ILE A CA 1
ATOM 773 C C . ILE A 1 102 ? -25.712 4.076 42.798 1.00 95.19 102 ILE A C 1
ATOM 775 O O . ILE A 1 102 ? -25.038 3.612 41.876 1.00 95.19 102 ILE A O 1
ATOM 779 N N . ALA A 1 103 ? -26.912 4.626 42.601 1.00 95.25 103 ALA A N 1
ATOM 780 C CA . ALA A 1 103 ? -27.530 4.714 41.283 1.00 95.25 103 ALA A CA 1
ATOM 781 C C . ALA A 1 103 ? -26.685 5.560 40.318 1.00 95.25 103 ALA A C 1
ATOM 783 O O . ALA A 1 103 ? -26.504 5.177 39.161 1.00 95.25 103 ALA A O 1
ATOM 784 N N . GLN A 1 104 ? -26.112 6.670 40.793 1.00 96.19 104 GLN A N 1
ATOM 785 C CA . GLN A 1 104 ? -25.220 7.503 39.992 1.00 96.19 104 GLN A CA 1
ATOM 786 C C . GLN A 1 104 ? -23.953 6.739 39.579 1.00 96.19 104 GLN A C 1
ATOM 788 O O . GLN A 1 104 ? -23.620 6.711 38.394 1.00 96.19 104 GLN A O 1
ATOM 793 N N . LYS A 1 105 ? -23.285 6.056 40.519 1.00 94.88 105 LYS A N 1
ATOM 794 C CA . LYS A 1 105 ? -22.097 5.239 40.213 1.00 94.88 105 LYS A CA 1
ATOM 795 C C . LYS A 1 105 ? -22.408 4.111 39.229 1.00 94.88 105 LYS A C 1
ATOM 797 O O . LYS A 1 105 ? -21.602 3.844 38.341 1.00 94.88 105 LYS A O 1
ATOM 802 N N . ALA A 1 106 ? -23.575 3.477 39.344 1.00 95.75 106 ALA A N 1
ATOM 803 C CA . ALA A 1 106 ? -24.011 2.451 38.399 1.00 95.75 106 ALA A CA 1
ATOM 804 C C . ALA A 1 106 ? -24.180 3.018 36.977 1.00 95.75 106 ALA A C 1
ATOM 806 O O . ALA A 1 106 ? -23.678 2.430 36.020 1.00 95.75 106 ALA A O 1
ATOM 807 N N . GLN A 1 107 ? -24.804 4.194 36.835 1.00 95.62 107 GLN A N 1
ATOM 808 C CA . GLN A 1 107 ? -24.946 4.865 35.537 1.00 95.62 107 GLN A CA 1
ATOM 809 C C . GLN A 1 107 ? -23.600 5.301 34.946 1.00 95.62 107 GLN A C 1
ATOM 811 O O . GLN A 1 107 ? -23.399 5.216 33.737 1.00 95.62 107 GLN A O 1
ATOM 816 N N . GLU A 1 108 ? -22.668 5.782 35.771 1.00 95.81 108 GLU A N 1
ATOM 817 C CA . GLU A 1 108 ? -21.324 6.156 35.318 1.00 95.81 108 GLU A CA 1
ATOM 818 C C . GLU A 1 108 ? -20.552 4.938 34.793 1.00 95.81 108 GLU A C 1
ATOM 820 O O . GLU A 1 108 ? -19.968 5.000 33.711 1.00 95.81 108 GLU A O 1
ATOM 825 N N . GLN A 1 109 ? -20.611 3.804 35.496 1.00 94.94 109 GLN A N 1
ATOM 826 C CA . GLN A 1 109 ? -19.986 2.560 35.038 1.00 94.94 109 GLN A CA 1
ATOM 827 C C . GLN A 1 109 ? -20.621 2.029 33.749 1.00 94.94 109 GLN A C 1
ATOM 829 O O . GLN A 1 109 ? -19.903 1.582 32.851 1.00 94.94 109 GLN A O 1
ATOM 834 N N . GLU A 1 110 ? -21.948 2.113 33.620 1.00 95.31 110 GLU A N 1
ATOM 835 C CA . GLU A 1 110 ? -22.642 1.748 32.386 1.00 95.31 110 GLU A CA 1
ATOM 836 C C . GLU A 1 110 ? -22.174 2.614 31.208 1.00 95.31 110 GLU A C 1
ATOM 838 O O . GLU A 1 110 ? -21.812 2.074 30.159 1.00 95.31 110 GLU A O 1
ATOM 843 N N . LYS A 1 111 ? -22.091 3.939 31.392 1.00 96.81 111 LYS A N 1
ATOM 844 C CA . LYS A 1 111 ? -21.598 4.870 30.362 1.00 96.81 111 LYS A CA 1
ATOM 845 C C . LYS A 1 111 ? -20.172 4.539 29.934 1.00 96.81 111 LYS A C 1
ATOM 847 O O . LYS A 1 111 ? -19.927 4.400 28.740 1.00 96.81 111 LYS A O 1
ATOM 852 N N . VAL A 1 112 ? -19.261 4.313 30.882 1.00 97.06 112 VAL A N 1
ATOM 853 C CA . VAL A 1 112 ? -17.876 3.909 30.578 1.00 97.06 112 VAL A CA 1
ATOM 854 C C . VAL A 1 112 ? -17.845 2.590 29.800 1.00 97.06 112 VAL A C 1
ATOM 856 O O . VAL A 1 112 ? -17.092 2.450 28.835 1.00 97.06 112 VAL A O 1
ATOM 859 N N . GLY A 1 113 ? -18.689 1.623 30.170 1.00 96.69 113 GLY A N 1
ATOM 860 C CA . GLY A 1 113 ? -18.813 0.355 29.454 1.00 96.69 113 GLY A CA 1
ATOM 861 C C . GLY A 1 113 ? -19.296 0.527 28.010 1.00 96.69 113 GLY A C 1
ATOM 862 O O . GLY A 1 113 ? -18.779 -0.131 27.104 1.00 96.69 113 GLY A O 1
ATOM 863 N N . VAL A 1 114 ? -20.263 1.417 27.777 1.00 97.31 114 VAL A N 1
ATOM 864 C CA . VAL A 1 114 ? -20.764 1.746 26.434 1.00 97.31 114 VAL A CA 1
ATOM 865 C C . VAL A 1 114 ? -19.698 2.470 25.613 1.00 97.31 114 VAL A C 1
ATOM 867 O O . VAL A 1 114 ? -19.406 2.038 24.499 1.00 97.31 114 VAL A O 1
ATOM 870 N N . GLU A 1 115 ? -19.061 3.499 26.170 1.00 97.19 115 GLU A N 1
ATOM 871 C CA . GLU A 1 115 ? -18.004 4.268 25.504 1.00 97.19 115 GLU A CA 1
ATOM 872 C C . GLU A 1 115 ? -16.804 3.390 25.137 1.00 97.19 115 GLU A C 1
ATOM 874 O O . GLU A 1 115 ? -16.266 3.498 24.036 1.00 97.19 115 GLU A O 1
ATOM 879 N N . CYS A 1 116 ? -16.411 2.467 26.018 1.00 97.62 116 CYS A N 1
ATOM 880 C CA . CYS A 1 116 ? -15.328 1.526 25.749 1.00 97.62 116 CYS A CA 1
ATOM 881 C C . CYS A 1 116 ? -15.672 0.594 24.577 1.00 97.62 116 CYS A C 1
ATOM 883 O O . CYS A 1 116 ? -14.870 0.428 23.654 1.00 97.62 116 CYS A O 1
ATOM 885 N N . LYS A 1 117 ? -16.894 0.044 24.554 1.00 97.62 117 LYS A N 1
ATOM 886 C CA . LYS A 1 117 ? -17.374 -0.789 23.439 1.00 97.62 117 LYS A CA 1
ATOM 887 C C . LYS A 1 117 ? -17.452 0.001 22.136 1.00 97.62 117 LYS A C 1
ATOM 889 O O . LYS A 1 117 ? -17.081 -0.519 21.087 1.00 97.62 117 LYS A O 1
ATOM 894 N N . GLU A 1 118 ? -17.938 1.237 22.180 1.00 98.19 118 GLU A N 1
ATOM 895 C CA . GLU A 1 118 ? -18.029 2.095 21.000 1.00 98.19 118 GLU A CA 1
ATOM 896 C C . GLU A 1 118 ? -16.639 2.463 20.472 1.00 98.19 118 GLU A C 1
ATOM 898 O O . GLU A 1 118 ? -16.394 2.377 19.269 1.00 98.19 118 GLU A O 1
ATOM 903 N N . LYS A 1 119 ? -15.701 2.801 21.362 1.00 98.06 119 LYS A N 1
ATOM 904 C CA . LYS A 1 119 ? -14.312 3.084 21.001 1.00 98.06 119 LYS A CA 1
ATOM 905 C C . LYS A 1 119 ? -13.641 1.869 20.366 1.00 98.06 119 LYS A C 1
ATOM 907 O O . LYS A 1 119 ? -13.006 2.022 19.330 1.00 98.06 119 LYS A O 1
ATOM 912 N N . ALA A 1 120 ? -13.828 0.677 20.932 1.00 98.19 120 ALA A N 1
ATOM 913 C CA . ALA A 1 120 ? -13.288 -0.560 20.371 1.00 98.19 120 ALA A CA 1
ATOM 914 C C . ALA A 1 120 ? -13.850 -0.860 18.970 1.00 98.19 120 ALA A C 1
ATOM 916 O O . ALA A 1 120 ? -13.104 -1.253 18.077 1.00 98.19 120 ALA A O 1
ATOM 917 N N . LYS A 1 121 ? -15.152 -0.628 18.749 1.00 97.69 121 LYS A N 1
ATOM 918 C CA . LYS A 1 121 ? -15.766 -0.763 17.417 1.00 97.69 121 LYS A CA 1
ATOM 919 C C . LYS A 1 121 ? -15.172 0.230 16.418 1.00 97.69 121 LYS A C 1
ATOM 921 O O . LYS A 1 121 ? -14.750 -0.179 15.344 1.00 97.69 121 LYS A O 1
ATOM 926 N N . LYS A 1 122 ? -15.067 1.509 16.797 1.00 98.12 122 LYS A N 1
ATOM 927 C CA . LYS A 1 122 ? -14.466 2.549 15.946 1.00 98.12 122 LYS A CA 1
ATOM 928 C C . LYS A 1 122 ? -13.018 2.228 15.582 1.00 98.12 122 LYS A C 1
ATOM 930 O O . LYS A 1 122 ? -12.642 2.409 14.430 1.00 98.12 122 LYS A O 1
ATOM 935 N N . ASP A 1 123 ? -12.224 1.752 16.537 1.00 98.12 123 ASP A N 1
ATOM 936 C CA . ASP A 1 123 ? -10.828 1.366 16.303 1.00 98.12 123 ASP A CA 1
ATOM 937 C C . ASP A 1 123 ? -10.725 0.184 15.325 1.00 98.12 123 ASP A C 1
ATOM 939 O O . ASP A 1 123 ? -9.939 0.211 14.379 1.00 98.12 123 ASP A O 1
ATOM 943 N N . MET A 1 124 ? -11.604 -0.812 15.473 1.00 97.75 124 MET A N 1
ATOM 944 C CA . MET A 1 124 ? -11.687 -1.944 14.549 1.00 97.75 124 MET A CA 1
ATOM 945 C C . MET A 1 124 ? -12.066 -1.505 13.125 1.00 97.75 124 MET A C 1
ATOM 947 O O . MET A 1 124 ? -11.428 -1.926 12.156 1.00 97.75 124 MET A O 1
ATOM 951 N N . ASP A 1 125 ? -13.060 -0.628 12.989 1.00 98.06 125 ASP A N 1
ATOM 952 C CA . ASP A 1 125 ? -13.493 -0.099 11.691 1.00 98.06 125 ASP A CA 1
ATOM 953 C C . ASP A 1 125 ? -12.391 0.750 11.036 1.00 98.06 125 ASP A C 1
ATOM 955 O O . ASP A 1 125 ? -12.137 0.640 9.831 1.00 98.06 125 ASP A O 1
ATOM 959 N N . GLN A 1 126 ? -11.683 1.565 11.826 1.00 98.12 126 GLN A N 1
ATOM 960 C CA . GLN A 1 126 ? -10.529 2.340 11.363 1.00 98.12 126 GLN A CA 1
ATOM 961 C C . GLN A 1 126 ? -9.409 1.424 10.873 1.00 98.12 126 GLN A C 1
ATOM 963 O O . GLN A 1 126 ? -8.900 1.623 9.769 1.00 98.12 126 GLN A O 1
ATOM 968 N N . PHE A 1 127 ? -9.071 0.383 11.633 1.00 98.19 127 PHE A N 1
ATOM 969 C CA . PHE A 1 127 ? -8.045 -0.580 11.246 1.00 98.19 127 PHE A CA 1
ATOM 970 C C . PHE A 1 127 ? -8.374 -1.270 9.915 1.00 98.19 127 PHE A C 1
ATOM 972 O O . PHE A 1 127 ? -7.526 -1.342 9.019 1.00 98.19 127 PHE A O 1
ATOM 979 N N . GLN A 1 128 ? -9.614 -1.737 9.749 1.00 97.94 128 GLN A N 1
ATOM 980 C CA . GLN A 1 128 ? -10.064 -2.366 8.505 1.00 97.94 128 GLN A CA 1
ATOM 981 C C . GLN A 1 128 ? -10.033 -1.388 7.327 1.00 97.94 128 GLN A C 1
ATOM 983 O O . GLN A 1 128 ? -9.541 -1.731 6.247 1.00 97.94 128 GLN A O 1
ATOM 988 N N . THR A 1 129 ? -10.494 -0.155 7.542 1.00 97.94 129 THR A N 1
ATOM 989 C CA . THR A 1 129 ? -10.500 0.898 6.519 1.00 97.94 129 THR A CA 1
ATOM 990 C C . THR A 1 129 ? -9.080 1.250 6.086 1.00 97.94 129 THR A C 1
ATOM 992 O O . THR A 1 129 ? -8.780 1.295 4.894 1.00 97.94 129 THR A O 1
ATOM 995 N N . GLU A 1 130 ? -8.161 1.450 7.031 1.00 97.44 130 GLU A N 1
ATOM 996 C CA . GLU A 1 130 ? -6.767 1.758 6.720 1.00 97.44 130 GLU A CA 1
ATOM 997 C C . GLU A 1 130 ? -6.065 0.618 5.991 1.00 97.44 130 GLU A C 1
ATOM 999 O O . GLU A 1 130 ? -5.289 0.865 5.060 1.00 97.44 130 GLU A O 1
ATOM 1004 N N . ARG A 1 131 ? -6.317 -0.628 6.403 1.00 97.81 131 ARG A N 1
ATOM 1005 C CA . ARG A 1 131 ? -5.729 -1.804 5.761 1.00 97.81 131 ARG A CA 1
ATOM 1006 C C . ARG A 1 131 ? -6.235 -1.954 4.333 1.00 97.81 131 ARG A C 1
ATOM 1008 O O . ARG A 1 131 ? -5.422 -2.150 3.429 1.00 97.81 131 ARG A O 1
ATOM 1015 N N . SER A 1 132 ? -7.538 -1.786 4.126 1.00 97.19 132 SER A N 1
ATOM 1016 C CA . SER A 1 132 ? -8.158 -1.819 2.798 1.00 97.19 132 SER A CA 1
ATOM 1017 C C . SER A 1 132 ? -7.608 -0.700 1.918 1.00 97.19 132 SER A C 1
ATOM 1019 O O . SER A 1 132 ? -7.084 -0.976 0.843 1.00 97.19 132 SER A O 1
ATOM 1021 N N . ARG A 1 133 ? -7.540 0.537 2.432 1.00 98.12 133 ARG A N 1
ATOM 1022 C CA . ARG A 1 133 ? -6.931 1.681 1.735 1.00 98.12 133 ARG A CA 1
ATOM 1023 C C . ARG A 1 133 ? -5.481 1.412 1.326 1.00 98.12 133 ARG A C 1
ATOM 1025 O O . ARG A 1 133 ? -5.078 1.740 0.213 1.00 98.12 133 ARG A O 1
ATOM 1032 N N . LYS A 1 134 ? -4.669 0.825 2.213 1.00 97.56 134 LYS A N 1
ATOM 1033 C CA . LYS A 1 134 ? -3.272 0.465 1.904 1.00 97.56 134 LYS A CA 1
ATOM 1034 C C . LYS A 1 134 ? -3.202 -0.620 0.826 1.00 97.56 134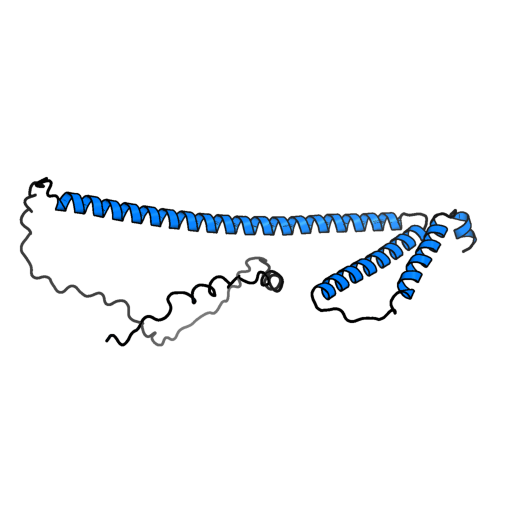 LYS A C 1
ATOM 1036 O O . LYS A 1 134 ? -2.378 -0.505 -0.082 1.00 97.56 134 LYS A O 1
ATOM 1041 N N . LYS A 1 135 ? -4.058 -1.646 0.904 1.00 98.19 135 LYS A N 1
ATOM 1042 C CA . LYS A 1 135 ? -4.145 -2.723 -0.097 1.00 98.19 135 LYS A CA 1
ATOM 1043 C C . LYS A 1 135 ? -4.535 -2.164 -1.466 1.00 98.19 135 LYS A C 1
ATOM 1045 O O . LYS A 1 135 ? -3.839 -2.427 -2.442 1.00 98.19 135 LYS A O 1
ATOM 1050 N N . GLU A 1 136 ? -5.576 -1.341 -1.526 1.00 97.75 136 GLU A N 1
ATOM 1051 C CA . GLU A 1 136 ? -6.056 -0.699 -2.754 1.00 97.75 136 GLU A CA 1
ATOM 1052 C C . GLU A 1 136 ? -5.019 0.248 -3.354 1.00 97.75 136 GLU A C 1
ATOM 1054 O O . GLU A 1 136 ? -4.737 0.168 -4.548 1.00 97.75 136 GLU A O 1
ATOM 1059 N N . SER A 1 137 ? -4.382 1.087 -2.531 1.00 97.25 137 SER A N 1
ATOM 1060 C CA . SER A 1 137 ? -3.315 1.984 -2.982 1.00 97.25 137 SER A CA 1
ATOM 1061 C C . SER A 1 137 ? -2.142 1.204 -3.582 1.00 97.25 137 SER A C 1
ATOM 1063 O O . SER A 1 137 ? -1.660 1.551 -4.661 1.00 97.25 137 SER A O 1
ATOM 1065 N N . LYS A 1 138 ? -1.725 0.103 -2.942 1.00 97.88 138 LYS A N 1
ATOM 1066 C CA . LYS A 1 138 ? -0.674 -0.777 -3.469 1.00 97.88 138 LYS A CA 1
ATOM 1067 C C . LYS A 1 138 ? -1.108 -1.459 -4.766 1.00 97.88 138 LYS A C 1
ATOM 1069 O O . LYS A 1 138 ? -0.330 -1.508 -5.711 1.00 97.88 138 LYS A O 1
ATOM 1074 N N . GLN A 1 139 ? -2.345 -1.948 -4.842 1.00 97.75 139 GLN A N 1
ATOM 1075 C CA . GLN A 1 139 ? -2.876 -2.562 -6.058 1.00 97.75 139 GLN A CA 1
ATOM 1076 C C . GLN A 1 139 ? -2.938 -1.553 -7.213 1.00 97.75 139 GLN A C 1
ATOM 1078 O O . GLN A 1 139 ? -2.576 -1.881 -8.340 1.00 97.75 139 GLN A O 1
ATOM 1083 N N . GLN A 1 140 ? -3.366 -0.318 -6.950 1.00 97.81 140 GLN A N 1
ATOM 1084 C CA . GLN A 1 140 ? -3.394 0.743 -7.951 1.00 97.81 140 GLN A CA 1
ATOM 1085 C C . GLN A 1 140 ? -1.983 1.122 -8.405 1.00 97.81 140 GLN A C 1
ATOM 1087 O O . GLN A 1 140 ? -1.750 1.202 -9.607 1.00 97.81 140 GLN A O 1
ATOM 1092 N N . ALA A 1 141 ? -1.041 1.298 -7.476 1.00 96.81 141 ALA A N 1
ATOM 1093 C CA . ALA A 1 141 ? 0.352 1.577 -7.809 1.00 96.81 141 ALA A CA 1
ATOM 1094 C C . ALA A 1 141 ? 0.967 0.457 -8.662 1.00 96.81 141 ALA A C 1
ATOM 1096 O O . ALA A 1 141 ? 1.625 0.750 -9.655 1.00 96.81 141 ALA A O 1
ATOM 1097 N N . ASN A 1 142 ? 0.688 -0.809 -8.332 1.00 97.06 142 ASN A N 1
ATOM 1098 C CA . ASN A 1 142 ? 1.128 -1.953 -9.129 1.00 97.06 142 ASN A CA 1
ATOM 1099 C C . ASN A 1 142 ? 0.522 -1.928 -10.536 1.00 97.06 142 ASN A C 1
ATOM 1101 O O . ASN A 1 142 ? 1.266 -2.056 -11.499 1.00 97.06 142 ASN A O 1
ATOM 1105 N N . ARG A 1 143 ? -0.789 -1.681 -10.675 1.00 97.81 143 ARG A N 1
ATOM 1106 C CA . ARG A 1 143 ? -1.441 -1.565 -11.993 1.00 97.81 143 ARG A CA 1
ATOM 1107 C C . ARG A 1 143 ? -0.838 -0.447 -12.842 1.00 97.81 143 ARG A C 1
ATOM 1109 O O . ARG A 1 143 ? -0.552 -0.654 -14.014 1.00 97.81 143 ARG A O 1
ATOM 1116 N N . VAL A 1 144 ? -0.610 0.725 -12.247 1.00 97.12 144 VAL A N 1
ATOM 1117 C CA . VAL A 1 144 ? 0.022 1.863 -12.935 1.00 97.12 144 VAL A CA 1
ATOM 1118 C C . VAL A 1 144 ? 1.459 1.525 -13.329 1.00 97.12 144 VAL A C 1
ATOM 1120 O O . VAL A 1 144 ? 1.878 1.832 -14.441 1.00 97.12 144 VAL A O 1
ATOM 1123 N N . GLN A 1 145 ? 2.215 0.871 -12.446 1.00 94.56 145 GLN A N 1
ATOM 1124 C CA . GLN A 1 145 ? 3.578 0.446 -12.740 1.00 94.56 145 GLN A CA 1
ATOM 1125 C C . GLN A 1 145 ? 3.613 -0.595 -13.866 1.00 94.56 145 GLN A C 1
ATOM 1127 O O . GLN A 1 145 ? 4.434 -0.467 -14.768 1.00 94.56 145 GLN A O 1
ATOM 1132 N N . GLU A 1 146 ? 2.730 -1.592 -13.843 1.00 94.69 146 GLU A N 1
ATOM 1133 C CA . GLU A 1 146 ? 2.602 -2.600 -14.900 1.00 94.69 146 GLU A CA 1
ATOM 1134 C C . GLU A 1 146 ? 2.271 -1.942 -16.240 1.00 94.69 146 GLU A C 1
ATOM 1136 O O . GLU A 1 146 ? 2.971 -2.176 -17.227 1.00 94.69 146 GLU A O 1
ATOM 1141 N N . GLN A 1 147 ? 1.288 -1.040 -16.261 1.00 96.88 147 GLN A N 1
ATOM 1142 C CA . GLN A 1 147 ? 0.941 -0.284 -17.458 1.00 96.88 147 GLN A CA 1
ATOM 1143 C C . GLN A 1 147 ? 2.137 0.525 -17.982 1.00 96.88 147 GLN A C 1
ATOM 1145 O O . GLN A 1 147 ? 2.497 0.390 -19.148 1.00 96.88 147 GLN A O 1
ATOM 1150 N N . ALA A 1 148 ? 2.816 1.285 -17.119 1.00 94.38 148 ALA A N 1
ATOM 1151 C CA . ALA A 1 148 ? 3.992 2.060 -17.509 1.00 94.38 148 ALA A CA 1
ATOM 1152 C C . ALA A 1 148 ? 5.134 1.170 -18.034 1.00 94.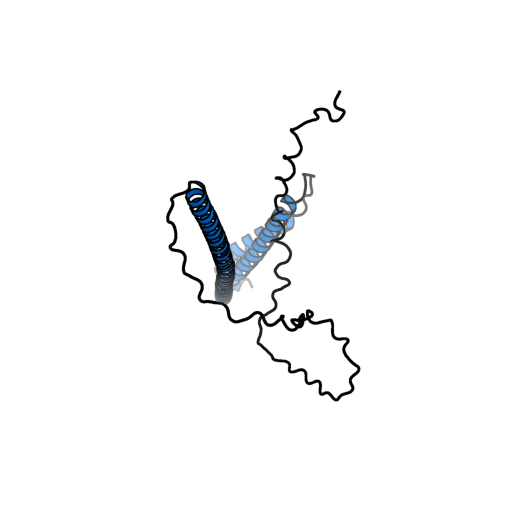38 148 ALA A C 1
ATOM 1154 O O . ALA A 1 148 ? 5.849 1.555 -18.960 1.00 94.38 148 ALA A O 1
ATOM 1155 N N . THR A 1 149 ? 5.318 -0.033 -17.477 1.00 90.56 149 THR A N 1
ATOM 1156 C CA . THR A 1 149 ? 6.315 -0.977 -18.001 1.00 90.56 149 THR A CA 1
ATOM 1157 C C . THR A 1 149 ? 5.935 -1.521 -19.373 1.00 90.56 149 THR A C 1
ATOM 1159 O O . THR A 1 149 ? 6.810 -1.634 -20.226 1.00 90.56 149 THR A O 1
ATOM 1162 N N . LEU A 1 150 ? 4.654 -1.814 -19.613 1.00 93.00 150 LEU A N 1
ATOM 1163 C CA . LEU A 1 150 ? 4.170 -2.271 -20.916 1.00 93.00 150 LEU A CA 1
ATOM 1164 C C . LEU A 1 150 ? 4.295 -1.176 -21.977 1.00 93.00 150 LEU A C 1
ATOM 1166 O O . LEU A 1 150 ? 4.798 -1.444 -23.065 1.00 93.00 150 LEU A O 1
ATOM 1170 N N . GLU A 1 151 ? 3.915 0.059 -21.647 1.00 93.38 151 GLU A N 1
ATOM 1171 C CA . GLU A 1 151 ? 4.062 1.216 -22.536 1.00 93.38 151 GLU A CA 1
ATOM 1172 C C . GLU A 1 151 ? 5.533 1.471 -22.878 1.00 93.38 151 GLU A C 1
ATOM 1174 O O . GLU A 1 151 ? 5.876 1.658 -24.045 1.00 93.38 151 GLU A O 1
ATOM 1179 N N . LYS A 1 152 ? 6.430 1.383 -21.886 1.00 89.44 152 LYS A N 1
ATOM 1180 C CA . LYS A 1 152 ? 7.873 1.482 -22.126 1.00 89.44 152 LYS A CA 1
ATOM 1181 C C . LYS A 1 152 ? 8.376 0.371 -23.054 1.00 89.44 152 LYS A C 1
ATOM 1183 O O . LYS A 1 152 ? 9.157 0.648 -23.956 1.00 89.44 152 LYS A O 1
ATOM 1188 N N . LEU A 1 153 ? 7.946 -0.877 -22.854 1.00 86.88 153 LEU A N 1
ATOM 1189 C CA . LEU A 1 153 ? 8.358 -1.995 -23.712 1.00 86.88 153 LEU A CA 1
ATOM 1190 C C . LEU A 1 153 ? 7.836 -1.852 -25.147 1.00 86.88 153 LEU A C 1
ATOM 1192 O O . LEU A 1 153 ? 8.543 -2.232 -26.080 1.00 86.88 153 LEU A O 1
ATOM 1196 N N . ALA A 1 154 ? 6.631 -1.307 -25.325 1.00 89.62 154 ALA A N 1
ATOM 1197 C CA . ALA A 1 154 ? 6.080 -1.002 -26.640 1.00 89.62 154 ALA A CA 1
ATOM 1198 C C . ALA A 1 154 ? 6.895 0.096 -27.345 1.00 89.62 154 ALA A C 1
ATOM 1200 O O . ALA A 1 154 ? 7.298 -0.095 -28.489 1.00 89.62 154 ALA A O 1
ATOM 1201 N N . ALA A 1 155 ? 7.232 1.182 -26.643 1.00 89.25 155 ALA A N 1
ATOM 1202 C CA . ALA A 1 155 ? 8.085 2.243 -27.183 1.00 89.25 155 ALA A CA 1
ATOM 1203 C C . ALA A 1 155 ? 9.500 1.739 -27.534 1.00 89.25 155 ALA A C 1
ATOM 1205 O O . ALA A 1 155 ? 10.019 2.040 -28.606 1.00 89.25 155 ALA A O 1
ATOM 1206 N N . ASP A 1 156 ? 10.102 0.903 -26.679 1.00 85.81 156 ASP A N 1
ATOM 1207 C CA . ASP A 1 156 ? 11.414 0.293 -26.937 1.00 85.81 156 ASP A CA 1
ATOM 1208 C C . ASP A 1 156 ? 11.372 -0.666 -28.156 1.00 85.81 156 ASP A C 1
ATOM 1210 O O . ASP A 1 156 ? 12.397 -0.888 -28.801 1.00 85.81 156 ASP A O 1
ATOM 1214 N N . LEU A 1 157 ? 10.213 -1.257 -28.485 1.00 85.75 157 LEU A N 1
ATOM 1215 C CA . LEU A 1 157 ? 10.012 -2.081 -29.692 1.00 85.75 157 LEU A CA 1
ATOM 1216 C C . LEU A 1 157 ? 9.812 -1.247 -30.962 1.00 85.75 157 LEU A C 1
ATOM 1218 O O . LEU A 1 157 ? 10.228 -1.684 -32.032 1.00 85.75 157 LEU A O 1
ATOM 1222 N N . GLU A 1 158 ? 9.171 -0.086 -30.848 1.00 88.00 158 GLU A N 1
ATOM 1223 C CA . GLU A 1 158 ? 8.909 0.823 -31.970 1.00 88.00 158 GLU A CA 1
ATOM 1224 C C . GLU A 1 158 ? 10.121 1.715 -32.305 1.00 88.00 158 GLU A C 1
ATOM 1226 O O . GLU A 1 158 ? 10.200 2.265 -33.402 1.00 88.00 158 GLU A O 1
ATOM 1231 N N . SER A 1 159 ? 11.099 1.828 -31.397 1.00 84.06 159 SER A N 1
ATOM 1232 C CA . SER A 1 159 ? 12.313 2.622 -31.626 1.00 84.06 159 SER A CA 1
ATOM 1233 C C . SER A 1 159 ? 13.122 2.135 -32.842 1.00 84.06 159 SER A C 1
ATOM 1235 O O . SER A 1 159 ? 13.511 0.972 -32.948 1.00 84.06 159 SER A O 1
ATOM 1237 N N . GLU A 1 160 ? 13.424 3.050 -33.770 1.00 83.50 160 GLU A N 1
ATOM 1238 C CA . GLU A 1 160 ? 14.165 2.742 -35.007 1.00 83.50 160 GLU A CA 1
ATOM 1239 C C . GLU A 1 160 ? 15.635 2.362 -34.759 1.00 83.50 160 GLU A C 1
ATOM 1241 O O . GLU A 1 160 ? 16.271 1.708 -35.600 1.00 83.50 160 GLU A O 1
ATOM 1246 N N . ASN A 1 161 ? 16.186 2.791 -33.616 1.00 84.19 161 ASN A N 1
ATOM 1247 C CA . ASN A 1 161 ? 17.558 2.518 -33.217 1.00 84.19 161 ASN A CA 1
ATOM 1248 C C . ASN A 1 161 ? 17.614 1.386 -32.172 1.00 84.19 161 ASN A C 1
ATOM 1250 O O . ASN A 1 161 ? 17.309 1.616 -30.998 1.00 84.19 161 ASN A O 1
ATOM 1254 N N . PRO A 1 162 ? 18.099 0.183 -32.540 1.00 83.00 162 PRO A N 1
ATOM 1255 C CA . PRO A 1 162 ? 18.139 -0.962 -31.631 1.00 83.00 162 PRO A CA 1
ATOM 1256 C C . PRO A 1 162 ? 19.047 -0.742 -30.410 1.00 83.00 162 PRO A C 1
ATOM 1258 O O . PRO A 1 162 ? 18.867 -1.404 -29.385 1.00 83.00 162 PRO A O 1
ATOM 1261 N N . TRP A 1 163 ? 19.998 0.199 -30.472 1.00 86.75 163 TRP A N 1
ATOM 1262 C CA . TRP A 1 163 ? 20.868 0.527 -29.342 1.00 86.75 163 TRP A CA 1
ATOM 1263 C C . TRP A 1 163 ? 20.123 1.220 -28.196 1.00 86.75 163 TRP A C 1
ATOM 1265 O O . TRP A 1 163 ? 20.555 1.102 -27.051 1.00 86.75 163 TRP A O 1
ATOM 1275 N N . GLU A 1 164 ? 18.982 1.876 -28.446 1.00 84.69 164 GLU A N 1
ATOM 1276 C CA . GLU A 1 164 ? 18.163 2.459 -27.372 1.00 84.69 164 GLU A CA 1
ATOM 1277 C C . GLU A 1 164 ? 17.633 1.383 -26.422 1.00 84.69 164 GLU A C 1
ATOM 1279 O O . GLU A 1 164 ? 17.749 1.515 -25.200 1.00 84.69 164 GLU A O 1
ATOM 1284 N N . ARG A 1 165 ? 17.162 0.267 -26.987 1.00 87.56 165 ARG A N 1
ATOM 1285 C CA . ARG A 1 165 ? 16.722 -0.908 -26.231 1.00 87.56 165 ARG A CA 1
ATOM 1286 C C . ARG A 1 165 ? 17.869 -1.527 -25.434 1.00 87.56 165 ARG A C 1
ATOM 1288 O O . ARG A 1 165 ? 17.688 -1.873 -24.269 1.00 87.56 165 ARG A O 1
ATOM 1295 N N . VAL A 1 166 ? 19.055 -1.652 -26.034 1.00 87.56 166 VAL A N 1
ATOM 1296 C CA . VAL A 1 166 ? 20.237 -2.209 -25.352 1.00 87.56 166 VAL A CA 1
ATOM 1297 C C . VAL A 1 166 ? 20.657 -1.329 -24.168 1.00 87.56 166 VAL A C 1
ATOM 1299 O O . VAL A 1 166 ? 20.899 -1.857 -23.085 1.00 87.56 166 VAL A O 1
ATOM 1302 N N . VAL A 1 167 ? 20.663 0.003 -24.318 1.00 88.88 167 VAL A N 1
ATOM 1303 C CA . VAL A 1 167 ? 20.938 0.934 -23.204 1.00 88.88 167 VAL A CA 1
ATOM 1304 C C . VAL A 1 167 ? 19.886 0.793 -22.099 1.00 88.88 167 VAL A C 1
ATOM 1306 O O . VAL A 1 167 ? 20.246 0.671 -20.931 1.00 88.88 167 VAL A O 1
ATOM 1309 N N . SER A 1 168 ? 18.598 0.739 -22.457 1.00 86.69 168 SER A N 1
ATOM 1310 C CA . SER A 1 168 ? 17.482 0.559 -21.513 1.00 86.69 168 SER A CA 1
ATOM 1311 C C . SER A 1 168 ? 17.600 -0.748 -20.705 1.00 86.69 168 SER A C 1
ATOM 1313 O O . SER A 1 168 ? 17.355 -0.750 -19.495 1.00 86.69 168 SER A O 1
ATOM 1315 N N . LEU A 1 169 ? 18.035 -1.847 -21.335 1.00 88.31 169 LEU A N 1
ATOM 1316 C CA . LEU A 1 169 ? 18.280 -3.136 -20.673 1.00 88.31 169 LEU A CA 1
ATOM 1317 C C . LEU A 1 169 ? 19.500 -3.108 -19.744 1.00 88.31 169 LEU A C 1
ATOM 1319 O O . LEU A 1 169 ? 19.419 -3.608 -18.622 1.00 88.31 169 LEU A O 1
ATOM 1323 N N . VAL A 1 170 ? 20.610 -2.498 -20.168 1.00 89.06 170 VAL A N 1
ATOM 1324 C CA . VAL A 1 170 ? 21.795 -2.339 -19.308 1.00 89.06 170 VAL A CA 1
ATOM 1325 C C . VAL A 1 170 ? 21.465 -1.470 -18.091 1.00 89.06 170 VAL A C 1
ATOM 1327 O O . VAL A 1 170 ? 21.824 -1.829 -16.970 1.00 89.06 170 VAL A O 1
ATOM 1330 N N . ASP A 1 171 ? 20.706 -0.386 -18.276 1.00 87.44 171 ASP A N 1
ATOM 1331 C CA . ASP A 1 171 ? 20.238 0.469 -17.181 1.00 87.44 171 ASP A CA 1
ATOM 1332 C C . ASP A 1 171 ? 19.311 -0.295 -16.215 1.00 87.44 171 ASP A C 1
ATOM 1334 O O . ASP A 1 171 ? 19.393 -0.110 -14.998 1.00 87.44 171 ASP A O 1
ATOM 1338 N N . LEU A 1 172 ? 18.440 -1.179 -16.718 1.00 87.44 172 LEU A N 1
ATOM 1339 C CA . LEU A 1 172 ? 17.608 -2.052 -15.881 1.00 87.44 172 LEU A CA 1
ATOM 1340 C C . LEU A 1 172 ? 18.456 -3.004 -15.025 1.00 87.44 172 LEU A C 1
ATOM 1342 O O . LEU A 1 172 ? 18.210 -3.114 -13.821 1.00 87.44 172 LEU A O 1
ATOM 1346 N N . GLU A 1 173 ? 19.467 -3.645 -15.610 1.00 86.81 173 GLU A N 1
ATOM 1347 C CA . GLU A 1 173 ? 20.375 -4.554 -14.900 1.00 86.81 173 GLU A CA 1
ATOM 1348 C C . GLU A 1 173 ? 21.245 -3.820 -13.867 1.00 86.81 173 GLU A C 1
ATOM 1350 O O . GLU A 1 173 ? 21.374 -4.275 -12.726 1.00 86.81 173 GLU A O 1
ATOM 1355 N N . MET A 1 174 ? 21.769 -2.635 -14.203 1.00 86.38 174 MET A N 1
ATOM 1356 C CA . MET A 1 174 ? 22.498 -1.782 -13.255 1.00 86.38 174 MET A CA 1
ATOM 1357 C C . MET A 1 174 ? 21.605 -1.365 -12.078 1.00 86.38 174 MET A C 1
ATOM 1359 O O . MET A 1 174 ? 21.991 -1.530 -10.918 1.00 86.38 174 MET A O 1
ATOM 1363 N N . ASN A 1 175 ? 20.381 -0.900 -12.347 1.00 86.56 175 ASN A N 1
ATOM 1364 C CA . ASN A 1 175 ? 19.419 -0.528 -11.306 1.00 86.56 175 ASN A CA 1
ATOM 1365 C C . ASN A 1 175 ? 19.013 -1.726 -10.432 1.00 86.56 175 ASN A C 1
ATOM 1367 O O . ASN A 1 175 ? 18.839 -1.579 -9.220 1.00 86.56 175 ASN A O 1
ATOM 1371 N N . ARG A 1 176 ? 18.867 -2.924 -11.016 1.00 87.88 176 ARG A N 1
ATOM 1372 C CA . ARG A 1 176 ? 18.576 -4.163 -10.278 1.00 87.88 176 ARG A CA 1
ATOM 1373 C C . ARG A 1 176 ? 19.713 -4.509 -9.321 1.00 87.88 176 ARG A C 1
ATOM 1375 O O . ARG A 1 176 ? 19.451 -4.741 -8.141 1.00 87.88 176 ARG A O 1
ATOM 1382 N N . LYS A 1 177 ? 20.959 -4.495 -9.805 1.00 87.00 177 LYS A N 1
ATOM 1383 C CA . LYS A 1 177 ? 22.155 -4.738 -8.984 1.00 87.00 177 LYS A CA 1
ATOM 1384 C C . LYS A 1 177 ? 22.270 -3.720 -7.846 1.00 87.00 177 LYS A C 1
ATOM 1386 O O . LYS A 1 177 ? 22.446 -4.123 -6.699 1.00 87.00 177 LYS A O 1
ATOM 1391 N N . GLN A 1 178 ? 22.065 -2.430 -8.124 1.00 86.62 178 GLN A N 1
ATOM 1392 C CA . GLN A 1 178 ? 22.082 -1.374 -7.103 1.00 86.62 178 GLN A CA 1
ATOM 1393 C C . GLN A 1 178 ? 20.982 -1.556 -6.047 1.00 86.62 178 GLN A C 1
ATOM 1395 O O . GLN A 1 178 ? 21.257 -1.455 -4.851 1.00 86.62 178 GLN A O 1
ATOM 1400 N N . LYS A 1 179 ? 19.745 -1.879 -6.454 1.00 87.81 179 LYS A N 1
ATOM 1401 C CA . LYS A 1 179 ? 18.642 -2.166 -5.518 1.00 87.81 179 LYS A CA 1
ATOM 1402 C C . LYS A 1 179 ? 18.943 -3.378 -4.634 1.00 87.81 179 LYS A C 1
ATOM 1404 O O . LYS A 1 179 ? 18.706 -3.318 -3.430 1.00 87.81 179 LYS A O 1
ATOM 1409 N N . LEU A 1 180 ? 19.486 -4.455 -5.205 1.00 86.19 180 LEU A N 1
ATOM 1410 C CA . LEU A 1 180 ? 19.892 -5.647 -4.453 1.00 86.19 180 LEU A CA 1
ATOM 1411 C C . LEU A 1 180 ? 21.022 -5.338 -3.462 1.00 86.19 180 LEU A C 1
ATOM 1413 O O . LEU A 1 180 ? 20.954 -5.765 -2.311 1.00 86.19 180 LEU A O 1
ATOM 1417 N N . ALA A 1 181 ? 22.024 -4.558 -3.873 1.00 87.31 181 ALA A N 1
ATOM 1418 C CA . ALA A 1 181 ? 23.108 -4.122 -2.997 1.00 87.31 181 ALA A CA 1
ATOM 1419 C C . ALA A 1 181 ? 22.590 -3.251 -1.841 1.00 87.31 181 ALA A C 1
ATOM 1421 O O . ALA A 1 181 ? 22.942 -3.486 -0.687 1.00 87.31 181 ALA A O 1
ATOM 1422 N N . ALA A 1 182 ? 21.694 -2.301 -2.123 1.00 86.56 182 ALA A N 1
ATOM 1423 C CA . ALA A 1 182 ? 21.075 -1.459 -1.104 1.00 86.56 182 ALA A CA 1
ATOM 1424 C C . ALA A 1 182 ? 20.248 -2.275 -0.096 1.00 86.56 182 ALA A C 1
ATOM 1426 O O . ALA A 1 182 ? 20.333 -2.022 1.103 1.00 86.56 182 ALA A O 1
ATOM 1427 N N . LEU A 1 183 ? 19.482 -3.271 -0.559 1.00 85.19 183 LEU A N 1
ATOM 1428 C CA . LEU A 1 183 ? 18.726 -4.178 0.312 1.00 85.19 183 LEU A CA 1
ATOM 1429 C C . LEU A 1 183 ? 19.644 -5.026 1.197 1.00 85.19 183 LEU A C 1
ATOM 1431 O O . LEU A 1 183 ? 19.364 -5.181 2.384 1.00 85.19 183 LEU A O 1
ATOM 1435 N N . ASN A 1 184 ? 20.746 -5.535 0.642 1.00 83.75 184 ASN A N 1
ATOM 1436 C CA . ASN A 1 184 ? 21.712 -6.323 1.401 1.00 83.75 184 ASN A CA 1
ATOM 1437 C C . ASN A 1 184 ? 22.404 -5.473 2.480 1.00 83.75 184 ASN A C 1
ATOM 1439 O O . ASN A 1 184 ? 22.392 -5.835 3.650 1.00 83.75 184 ASN A O 1
ATOM 1443 N N . ASN A 1 185 ? 22.860 -4.268 2.126 1.00 79.75 185 ASN A N 1
ATOM 1444 C CA . ASN A 1 185 ? 23.482 -3.334 3.071 1.00 79.75 185 ASN A CA 1
ATOM 1445 C C . ASN A 1 185 ? 22.523 -2.903 4.197 1.00 79.75 185 ASN A C 1
ATOM 1447 O O . ASN A 1 185 ? 22.949 -2.677 5.329 1.00 79.75 185 ASN A O 1
ATOM 1451 N N . LYS A 1 186 ? 21.218 -2.802 3.914 1.00 74.44 186 LYS A N 1
ATOM 1452 C CA . LYS A 1 186 ? 20.178 -2.494 4.913 1.00 74.44 186 LYS A CA 1
ATOM 1453 C C . LYS A 1 186 ? 19.898 -3.662 5.869 1.00 74.44 186 LYS A C 1
ATOM 1455 O O . LYS A 1 186 ? 19.451 -3.442 6.990 1.00 74.44 186 LYS A O 1
ATOM 1460 N N . LYS A 1 187 ? 20.152 -4.897 5.423 1.00 69.94 187 LYS A N 1
ATOM 1461 C CA . LYS A 1 187 ? 20.048 -6.121 6.229 1.00 69.94 187 LYS A CA 1
ATOM 1462 C C . LYS A 1 187 ? 21.283 -6.312 7.112 1.00 69.94 187 LYS A C 1
ATOM 1464 O O . LYS A 1 187 ? 21.130 -6.621 8.290 1.00 69.94 187 LYS A O 1
ATOM 1469 N N . ASP A 1 188 ? 22.469 -6.049 6.567 1.00 60.09 188 ASP A N 1
ATOM 1470 C CA . ASP A 1 188 ? 23.743 -6.124 7.291 1.00 60.09 188 ASP A CA 1
ATOM 1471 C C . ASP A 1 188 ? 23.867 -5.010 8.351 1.00 60.09 188 ASP A C 1
ATOM 1473 O O . ASP A 1 188 ? 24.337 -5.249 9.453 1.00 60.09 188 ASP A O 1
ATOM 1477 N N . SER A 1 189 ? 23.322 -3.812 8.110 1.00 58.78 189 SER A N 1
ATOM 1478 C CA . SER A 1 189 ? 23.295 -2.736 9.126 1.00 58.78 189 SER A CA 1
ATOM 1479 C C . SER A 1 189 ? 22.337 -2.981 10.302 1.00 58.78 189 SER A C 1
ATOM 1481 O O . SER A 1 189 ? 22.448 -2.303 11.322 1.00 58.78 189 SER A O 1
ATOM 1483 N N . LYS A 1 190 ? 21.419 -3.956 10.204 1.00 60.28 190 LYS A N 1
ATOM 1484 C CA . LYS A 1 190 ? 20.546 -4.372 11.319 1.00 60.28 190 LYS A CA 1
ATOM 1485 C C . LYS A 1 190 ? 21.158 -5.518 12.143 1.00 60.28 190 LYS A C 1
ATOM 1487 O O . LYS A 1 190 ? 20.649 -5.827 13.213 1.00 60.28 190 LYS A O 1
ATOM 1492 N N . ASN A 1 191 ? 22.253 -6.123 11.673 1.00 61.16 191 ASN A N 1
ATOM 1493 C CA . ASN A 1 191 ? 22.942 -7.233 12.324 1.00 61.16 191 ASN A CA 1
ATOM 1494 C C . ASN A 1 191 ? 24.469 -7.052 12.196 1.00 61.16 191 ASN A C 1
ATOM 1496 O O . ASN A 1 191 ? 25.051 -7.473 11.202 1.00 61.16 191 ASN A O 1
ATOM 1500 N N . LYS A 1 192 ? 25.100 -6.547 13.269 1.00 45.88 192 LYS A N 1
ATOM 1501 C CA . LYS A 1 192 ? 26.513 -6.754 13.672 1.00 45.88 192 LYS A CA 1
ATOM 1502 C C . LYS A 1 192 ? 27.502 -5.577 13.536 1.00 45.88 192 LYS A C 1
ATOM 1504 O O . LYS A 1 192 ? 27.567 -4.872 12.535 1.00 45.88 192 LYS A O 1
ATOM 1509 N N . GLU A 1 193 ? 28.285 -5.451 14.616 1.00 53.72 193 GLU A N 1
ATOM 1510 C CA . GLU A 1 193 ? 29.543 -4.712 14.811 1.00 53.72 193 GLU A CA 1
ATOM 1511 C C . GLU A 1 193 ? 30.581 -4.868 13.678 1.00 53.72 193 GLU A C 1
ATOM 1513 O O . GLU A 1 193 ? 30.526 -5.837 12.914 1.00 53.72 193 GLU A O 1
ATOM 1518 N N . PRO A 1 194 ? 31.556 -3.938 13.586 1.00 52.16 194 PRO A N 1
ATOM 1519 C CA . PRO A 1 194 ? 32.431 -3.798 12.430 1.00 52.16 194 PRO A CA 1
ATOM 1520 C C . PRO A 1 194 ? 33.615 -4.775 12.469 1.00 52.16 194 PRO A C 1
ATOM 1522 O O . PRO A 1 194 ? 34.465 -4.694 13.348 1.00 52.16 194 PRO A O 1
ATOM 1525 N N . GLU A 1 195 ? 33.735 -5.622 11.448 1.00 48.34 195 GLU A N 1
ATOM 1526 C CA . GLU A 1 195 ? 34.990 -6.301 11.095 1.00 48.34 195 GLU A CA 1
ATOM 1527 C C . GLU A 1 195 ? 35.328 -6.037 9.615 1.00 48.34 195 GLU A C 1
ATOM 1529 O O . GLU A 1 195 ? 34.420 -5.822 8.800 1.00 48.34 195 GLU A O 1
ATOM 1534 N N . PRO A 1 196 ? 36.622 -6.000 9.243 1.00 58.75 196 PRO A N 1
ATOM 1535 C CA . PRO A 1 196 ? 37.067 -5.374 8.017 1.00 58.75 196 PRO A CA 1
ATOM 1536 C C . PRO A 1 196 ? 37.302 -6.374 6.872 1.00 58.75 196 PRO A C 1
ATOM 1538 O O . PRO A 1 196 ? 37.794 -7.487 7.044 1.00 58.75 196 PRO A O 1
ATOM 1541 N N . THR A 1 197 ? 37.096 -5.849 5.661 1.00 48.53 197 THR A N 1
ATOM 1542 C CA . THR A 1 197 ? 37.610 -6.288 4.347 1.00 48.53 197 THR A CA 1
ATOM 1543 C C . THR A 1 197 ? 36.892 -7.424 3.598 1.00 48.53 197 THR A C 1
ATOM 1545 O O . THR A 1 197 ? 36.779 -8.550 4.071 1.00 48.53 197 THR A O 1
ATOM 1548 N N . LYS A 1 198 ? 36.550 -7.159 2.322 1.00 42.00 198 LYS A N 1
ATOM 1549 C CA . LYS A 1 198 ? 37.288 -7.696 1.151 1.00 42.00 198 LYS A CA 1
ATOM 1550 C C . LYS A 1 198 ? 36.814 -7.094 -0.188 1.00 42.00 198 LYS A C 1
ATOM 1552 O O . LYS A 1 198 ? 35.637 -7.113 -0.533 1.00 42.00 198 LYS A O 1
ATOM 1557 N N . ASN A 1 199 ? 37.789 -6.599 -0.954 1.00 46.41 199 ASN A N 1
ATOM 1558 C CA . ASN A 1 199 ? 37.684 -5.868 -2.222 1.00 46.41 199 ASN A CA 1
ATOM 1559 C C . ASN A 1 199 ? 37.583 -6.786 -3.462 1.00 46.41 199 ASN A C 1
ATOM 1561 O O . ASN A 1 199 ? 38.533 -6.854 -4.231 1.00 46.41 199 ASN A O 1
ATOM 1565 N N . SER A 1 200 ? 36.470 -7.482 -3.699 1.00 47.34 200 SER A N 1
ATOM 1566 C CA . SER A 1 200 ? 36.344 -8.352 -4.898 1.00 47.34 200 SER A CA 1
ATOM 1567 C C . SER A 1 200 ? 35.158 -8.050 -5.818 1.00 47.34 200 SER A C 1
ATOM 1569 O O . SER A 1 200 ? 34.943 -8.773 -6.779 1.00 47.34 200 SER A O 1
ATOM 1571 N N . LYS A 1 201 ? 34.392 -6.980 -5.568 1.00 54.06 201 LYS A N 1
ATOM 1572 C CA . LYS A 1 201 ? 33.126 -6.720 -6.283 1.00 54.06 201 LYS A CA 1
ATOM 1573 C C . LYS A 1 201 ? 33.152 -5.560 -7.288 1.00 54.06 201 LYS A C 1
ATOM 1575 O O . LYS A 1 201 ? 32.114 -5.246 -7.852 1.00 54.06 201 LYS A O 1
ATOM 1580 N N . LYS A 1 202 ? 34.299 -4.896 -7.481 1.00 56.31 202 LYS A N 1
ATOM 1581 C CA . LYS A 1 202 ? 34.377 -3.666 -8.293 1.00 56.31 202 LYS A CA 1
ATOM 1582 C C . LYS A 1 202 ? 34.470 -3.909 -9.804 1.00 56.31 202 LYS A C 1
ATOM 1584 O O . LYS A 1 202 ? 33.913 -3.118 -10.552 1.00 56.31 202 LYS A O 1
ATOM 1589 N N . GLU A 1 203 ? 35.091 -5.000 -10.254 1.00 58.53 203 GLU A N 1
ATOM 1590 C CA . GLU A 1 203 ? 35.330 -5.233 -11.692 1.00 58.53 203 GLU A CA 1
ATOM 1591 C C . GLU A 1 203 ? 34.022 -5.414 -12.494 1.00 58.53 203 GLU A C 1
ATOM 1593 O O . GLU A 1 203 ? 33.827 -4.752 -13.510 1.00 58.53 203 GLU A O 1
ATOM 1598 N N . ASP A 1 204 ? 33.055 -6.187 -11.985 1.00 61.19 204 ASP A N 1
ATOM 1599 C CA . ASP A 1 204 ? 31.773 -6.424 -12.677 1.00 61.19 204 ASP A CA 1
ATOM 1600 C C . ASP A 1 204 ? 30.860 -5.181 -12.767 1.00 61.19 204 ASP A C 1
ATOM 1602 O O . ASP A 1 204 ? 29.939 -5.122 -13.591 1.00 61.19 204 ASP A O 1
ATOM 1606 N N . GLU A 1 205 ? 31.044 -4.202 -11.875 1.00 63.72 205 GLU A N 1
ATOM 1607 C CA . GLU A 1 205 ? 30.297 -2.936 -11.885 1.00 63.72 205 GLU A CA 1
ATOM 1608 C C . GLU A 1 205 ? 30.928 -1.921 -12.846 1.00 63.72 205 GLU A C 1
ATOM 1610 O O . GLU A 1 205 ? 30.212 -1.187 -13.537 1.00 63.72 205 GLU A O 1
ATOM 1615 N N . GLU A 1 206 ? 32.261 -1.912 -12.929 1.00 67.19 206 GLU A N 1
ATOM 1616 C CA . GLU A 1 206 ? 33.024 -1.083 -13.864 1.00 67.19 206 GLU A CA 1
ATOM 1617 C C . GLU A 1 206 ? 32.719 -1.459 -15.326 1.00 67.19 206 GLU A C 1
ATOM 1619 O O . GLU A 1 206 ? 32.547 -0.570 -16.170 1.00 67.19 206 GLU A O 1
ATOM 1624 N N . ASP A 1 207 ? 32.538 -2.751 -15.612 1.00 77.00 207 ASP A N 1
ATOM 1625 C CA . ASP A 1 207 ? 32.279 -3.248 -16.966 1.00 77.00 207 ASP A CA 1
ATOM 1626 C C . ASP A 1 207 ? 30.893 -2.880 -17.510 1.00 77.00 207 ASP A C 1
ATOM 1628 O O . ASP A 1 207 ? 30.775 -2.479 -18.672 1.00 77.00 207 ASP A O 1
ATOM 1632 N N . LEU A 1 208 ? 29.837 -2.917 -16.688 1.00 80.75 208 LEU A N 1
ATOM 1633 C CA . LEU A 1 208 ? 28.501 -2.482 -17.125 1.00 80.75 208 LEU A CA 1
ATOM 1634 C C . LEU A 1 208 ? 28.453 -0.980 -17.416 1.00 80.75 208 LEU A C 1
ATOM 1636 O O . LEU A 1 208 ? 27.803 -0.550 -18.370 1.00 80.75 208 LEU A O 1
ATOM 1640 N N . SER A 1 209 ? 29.173 -0.181 -16.628 1.00 84.00 209 SER A N 1
ATOM 1641 C CA . SER A 1 209 ? 29.257 1.267 -16.830 1.00 84.00 209 SER A CA 1
ATOM 1642 C C . SER A 1 209 ? 30.009 1.612 -18.123 1.00 84.00 209 SER A C 1
ATOM 1644 O O . SER A 1 209 ? 29.552 2.441 -18.916 1.00 84.00 209 SER A O 1
ATOM 1646 N N . ARG A 1 210 ? 31.121 0.914 -18.401 1.00 85.75 210 ARG A N 1
ATOM 1647 C CA . ARG A 1 210 ? 31.875 1.061 -19.657 1.00 85.75 210 ARG A CA 1
ATOM 1648 C C . ARG A 1 210 ? 31.055 0.612 -20.868 1.00 85.75 210 ARG A C 1
ATOM 1650 O O . ARG A 1 210 ? 31.012 1.316 -21.875 1.00 85.75 210 ARG A O 1
ATOM 1657 N N . MET A 1 211 ? 30.371 -0.524 -20.759 1.00 85.06 211 MET A N 1
ATOM 1658 C CA . MET A 1 211 ? 29.494 -1.056 -21.802 1.00 85.06 211 MET A CA 1
ATOM 1659 C C . MET A 1 211 ? 28.338 -0.093 -22.111 1.00 85.06 211 MET A C 1
ATOM 1661 O O . MET A 1 211 ? 28.079 0.215 -23.274 1.00 85.06 211 MET A O 1
ATOM 1665 N N . ARG A 1 212 ? 27.707 0.473 -21.075 1.00 85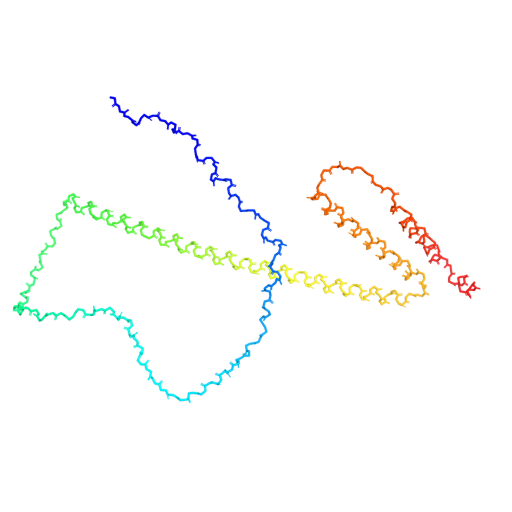.62 212 ARG A N 1
ATOM 1666 C CA . ARG A 1 212 ? 26.696 1.526 -21.218 1.00 85.62 212 ARG A CA 1
ATOM 1667 C C . ARG A 1 212 ? 27.241 2.725 -21.987 1.00 85.62 212 ARG A C 1
ATOM 1669 O O . ARG A 1 212 ? 26.567 3.235 -22.875 1.00 85.62 212 ARG A O 1
ATOM 1676 N N . GLN A 1 213 ? 28.447 3.183 -21.660 1.00 87.75 213 GLN A N 1
ATOM 1677 C CA . GLN A 1 213 ? 29.045 4.338 -22.324 1.00 87.75 213 GLN A CA 1
ATOM 1678 C C . GLN A 1 213 ? 29.273 4.096 -23.823 1.00 87.75 213 GLN A C 1
ATOM 1680 O O . GLN A 1 213 ? 28.986 4.986 -24.622 1.00 87.75 213 GLN A O 1
ATOM 1685 N N . LEU A 1 214 ? 29.698 2.889 -24.211 1.00 86.62 214 LEU A N 1
ATOM 1686 C CA . LEU A 1 214 ? 29.813 2.491 -25.618 1.00 86.62 214 LEU A CA 1
ATOM 1687 C C . LEU A 1 214 ? 28.448 2.466 -26.319 1.00 86.62 214 LEU A C 1
ATOM 1689 O O . LEU A 1 214 ? 28.303 3.010 -27.410 1.00 86.62 214 LEU A O 1
ATOM 1693 N N . PHE A 1 215 ? 27.416 1.909 -25.684 1.00 87.38 215 PHE A N 1
ATOM 1694 C CA . PHE A 1 215 ? 26.073 1.884 -26.273 1.00 87.38 215 PHE A CA 1
ATOM 1695 C C . PHE A 1 215 ? 25.432 3.271 -26.375 1.00 87.38 215 PHE A C 1
ATOM 1697 O O . PHE A 1 215 ? 24.709 3.540 -27.330 1.00 87.38 215 PHE A O 1
ATOM 1704 N N . VAL A 1 216 ? 25.728 4.184 -25.448 1.00 86.38 216 VAL A N 1
ATOM 1705 C CA . VAL A 1 216 ? 25.293 5.588 -25.538 1.00 86.38 216 VAL A CA 1
ATOM 1706 C C . VAL A 1 216 ? 25.972 6.307 -26.706 1.00 86.38 216 VAL A C 1
ATOM 1708 O O . VAL A 1 216 ? 25.323 7.103 -27.382 1.00 86.38 216 VAL A O 1
ATOM 1711 N N . GLN A 1 217 ? 27.246 6.015 -26.980 1.00 85.56 217 GLN A N 1
ATOM 1712 C CA . GLN A 1 217 ? 27.927 6.534 -28.170 1.00 85.56 217 GLN A CA 1
ATOM 1713 C C . GLN A 1 217 ? 27.269 6.002 -29.448 1.00 85.56 217 GLN A C 1
ATOM 1715 O O . GLN A 1 217 ? 26.880 6.795 -30.300 1.00 85.56 217 GLN A O 1
ATOM 1720 N N . LEU A 1 218 ? 27.035 4.690 -29.531 1.00 85.88 218 LEU A N 1
ATOM 1721 C CA . LEU A 1 218 ? 26.367 4.055 -30.675 1.00 85.88 218 LEU A CA 1
ATOM 1722 C C . LEU A 1 218 ? 24.916 4.525 -30.866 1.00 85.88 218 LEU A C 1
ATOM 1724 O O . LEU A 1 218 ? 24.432 4.606 -31.992 1.00 85.88 218 LEU A O 1
ATOM 1728 N N . LYS A 1 219 ? 24.226 4.898 -29.782 1.00 82.69 219 LYS A N 1
ATOM 1729 C CA . LYS A 1 219 ? 22.904 5.536 -29.831 1.00 82.69 219 LYS A CA 1
ATOM 1730 C C . LYS A 1 219 ? 22.940 6.910 -30.515 1.00 82.69 219 LYS A C 1
ATOM 1732 O O . LYS A 1 219 ? 21.974 7.277 -31.177 1.00 82.69 219 LYS A O 1
ATOM 1737 N N . ALA A 1 220 ? 24.012 7.678 -30.328 1.00 83.81 220 ALA A N 1
ATOM 1738 C CA . ALA A 1 220 ? 24.144 9.033 -30.862 1.00 83.81 220 ALA A CA 1
ATOM 1739 C C . ALA A 1 220 ? 24.664 9.074 -32.312 1.00 83.81 220 ALA A C 1
ATOM 1741 O O . ALA A 1 220 ? 24.585 10.118 -32.963 1.00 83.81 220 ALA A O 1
ATOM 1742 N N . GLU A 1 221 ? 25.206 7.968 -32.824 1.00 83.94 221 GLU A N 1
ATOM 1743 C CA . GLU A 1 221 ? 25.703 7.891 -34.195 1.00 83.94 221 GLU A CA 1
ATOM 1744 C C . GLU A 1 221 ? 24.565 7.758 -35.225 1.00 83.94 221 GLU A C 1
ATOM 1746 O O . GLU A 1 221 ? 23.579 7.060 -34.978 1.00 83.94 221 GLU A O 1
ATOM 1751 N N . PRO A 1 222 ? 24.691 8.381 -36.415 1.00 78.50 222 PRO A N 1
ATOM 1752 C CA . PRO A 1 222 ? 23.715 8.221 -37.487 1.00 78.50 222 PRO A CA 1
ATOM 1753 C C . PRO A 1 222 ? 23.556 6.750 -37.886 1.00 78.50 222 PRO A C 1
ATOM 1755 O O . PRO A 1 222 ? 24.545 6.082 -38.197 1.00 78.50 222 PRO A O 1
ATOM 1758 N N . LEU A 1 223 ? 22.305 6.285 -37.957 1.00 69.00 223 LEU A N 1
ATOM 1759 C CA . LEU A 1 223 ? 21.944 4.894 -38.266 1.00 69.00 223 LEU A CA 1
ATOM 1760 C C . LEU A 1 223 ? 22.558 4.371 -39.570 1.00 69.00 223 LEU A C 1
ATOM 1762 O O . LEU A 1 223 ? 22.821 3.179 -39.698 1.00 69.00 223 LEU A O 1
ATOM 1766 N N . GLU A 1 224 ? 22.815 5.252 -40.536 1.00 71.62 224 GLU A N 1
ATOM 1767 C CA . GLU A 1 224 ? 23.432 4.879 -41.810 1.00 71.62 224 GLU A CA 1
ATOM 1768 C C . GLU A 1 224 ? 24.860 4.351 -41.640 1.00 71.62 224 GLU A C 1
ATOM 1770 O O . GLU A 1 224 ? 25.254 3.418 -42.332 1.00 71.62 224 GLU A O 1
ATOM 1775 N N . LYS A 1 225 ? 25.629 4.889 -40.686 1.00 69.38 225 LYS A N 1
ATOM 1776 C CA . LYS A 1 225 ? 27.002 4.437 -40.421 1.00 69.38 225 LYS A CA 1
ATOM 1777 C C . LYS A 1 225 ? 27.025 3.104 -39.681 1.00 69.38 225 LYS A C 1
ATOM 1779 O O . LYS A 1 225 ? 27.845 2.249 -39.995 1.00 69.38 225 LYS A O 1
ATOM 1784 N N . THR A 1 226 ? 26.110 2.917 -38.734 1.00 62.81 226 THR A N 1
ATOM 1785 C CA . THR A 1 226 ? 25.978 1.674 -37.962 1.00 62.81 226 THR A CA 1
ATOM 1786 C C . THR A 1 226 ? 25.389 0.534 -38.793 1.00 62.81 226 THR A C 1
ATOM 1788 O O . THR A 1 226 ? 25.808 -0.604 -38.615 1.00 62.81 226 THR A O 1
ATOM 1791 N N . ARG A 1 227 ? 24.472 0.814 -39.732 1.00 67.50 227 ARG A N 1
ATOM 1792 C CA . ARG A 1 227 ? 23.929 -0.193 -40.664 1.00 67.50 227 ARG A CA 1
ATOM 1793 C C . ARG A 1 227 ? 24.861 -0.506 -41.836 1.00 67.50 227 ARG A C 1
ATOM 1795 O O . ARG A 1 227 ? 24.835 -1.628 -42.312 1.00 67.50 227 ARG A O 1
ATOM 1802 N N . ALA A 1 228 ? 25.679 0.444 -42.296 1.00 62.53 228 ALA A N 1
ATOM 1803 C CA . ALA A 1 228 ? 26.658 0.196 -43.363 1.00 62.53 228 ALA A CA 1
ATOM 1804 C C . ALA A 1 228 ? 27.892 -0.603 -42.899 1.00 62.53 228 ALA A C 1
ATOM 1806 O O . ALA A 1 228 ? 28.648 -1.093 -43.735 1.00 62.53 228 ALA A O 1
ATOM 1807 N N . ALA A 1 229 ? 28.118 -0.701 -41.585 1.00 57.94 229 ALA A N 1
ATOM 1808 C CA . ALA A 1 229 ? 29.230 -1.437 -40.983 1.00 57.94 229 ALA A CA 1
ATOM 1809 C C . ALA A 1 229 ? 28.854 -2.850 -40.483 1.00 57.94 229 ALA A C 1
ATOM 1811 O O . ALA A 1 229 ? 29.738 -3.559 -40.001 1.00 57.94 229 ALA A O 1
ATOM 1812 N N . ALA A 1 230 ? 27.575 -3.236 -40.572 1.00 51.22 230 ALA A N 1
ATOM 1813 C CA . ALA A 1 230 ? 27.048 -4.554 -40.200 1.00 51.22 230 ALA A CA 1
ATOM 1814 C C . ALA A 1 230 ? 26.818 -5.421 -41.445 1.00 51.22 230 ALA A C 1
ATOM 1816 O O . ALA A 1 230 ? 27.066 -6.644 -41.350 1.00 51.22 230 ALA A O 1
#

pLDDT: mean 70.7, std 21.22, range [35.97, 98.19]

Foldseek 3Di:
DDPDDDDDPDPDPPPVVPPDPPPPVVPPDDVVPPPPPPDPPPPDDDDDDDDDDDDDPPPDDPDPPDDDPDPPDDDDDPPDPDPPPPPVDVVVVVVVVVVVVVVVVVVVVVVVVVVVVVVVVVVVVVVVVVVVVVVVVVVVVVVVVVVVVVVVVVVLVVDPQVLVVVLVVLVVVLVVVVVVVVVVVVVVVVDDDDDDDDDDPPPVNVVSVVVSVVSVVSVPDDPVVVVVVD